Protein AF-0000000068719234 (afdb_homodimer)

Solvent-accessible surface area (backbone atoms only — not comparable to full-atom values): 13853 Å² total; per-residue (Å²): 118,74,37,44,61,66,55,46,15,60,74,67,74,45,49,56,68,56,55,50,48,44,43,74,68,55,60,52,84,74,56,44,62,46,97,85,64,46,66,29,33,38,68,67,44,49,52,52,48,52,50,50,49,41,44,46,75,64,69,48,53,68,69,57,52,30,50,53,49,54,39,59,72,69,39,77,89,35,48,67,62,51,42,50,51,42,52,51,48,49,52,52,42,54,51,48,48,52,54,50,49,54,39,47,49,53,45,51,52,50,43,52,51,47,52,50,54,52,52,52,51,54,54,65,75,96,117,76,37,44,60,65,56,46,15,60,75,68,74,46,48,55,65,57,54,49,48,43,44,74,67,55,61,53,84,74,56,44,63,47,97,86,64,45,66,30,32,38,67,68,44,47,52,52,49,52,49,51,50,39,43,45,74,64,67,48,53,68,69,58,53,31,50,52,49,54,38,60,72,69,38,76,90,35,49,67,60,52,41,51,52,41,52,52,48,48,53,52,44,54,50,49,48,52,54,50,51,54,39,49,50,54,46,50,52,51,43,52,52,48,54,50,53,51,51,53,52,53,55,65,76,97

Secondary structure (DSSP, 8-state):
--B-HHHHHHHTT--HHHHHHHHHTT--TT-EE-TTS-EEB-HHHHHHHHHHHHHHHTT--HHHHHHHHHHHHH-GGGHHHHHHHHHHHHHHHHHHHHHHHHHHHHHHHHHHHHHHHHHHHHHHH-/--B-HHHHHHHTT--HHHHHHHHHTT--TT-EE-TTS-EEB-HHHHHHHHHHHHHHHTT--HHHHHHHHHHHHH-GGGHHHHHHHHHHHHHHHHHHHHHHHHHHHHHHHHHHHHHHHHHHHHHHH-

Nearest PDB structures (foldseek):
  3gpv-assembly1_A  TM=9.940E-01  e=5.844E-17  [Bacillus thuringiensis] serovar konkukian
  5d8c-assembly1_A  TM=9.399E-01  e=4.547E-10  Haemophilus influenzae Rd KW20
  5d90-assembly2_C  TM=8.917E-01  e=3.922E-09  Haemophilus influenzae Rd KW20
  3gp4-assembly1_A  TM=8.490E-01  e=1.077E-06  Listeria monocytogenes serotype 4b str. F2365
  3hh0-assembly1_A  TM=7.005E-01  e=8.558E-05  Bacillus cereus ATCC 14579

Organism: Bacillus thuringiensis (NCBI:txid1428)

pLDDT: mean 95.89, std 7.75, range [50.66, 98.94]

Sequence (252 aa):
MYYTIGQVAKMQHLTISQIRYYDKQGLFPFLQRNEKGDRVFDEEALKYLEMILCLKNTGMPIQKIKQFIDWSMEGESTILQRLELMKQQETNVLQLIQDTEKNLKKIQQKIAKYEIEITSANAIKKMYYTIGQVAKMQHLTISQIRYYDKQGLFPFLQRNEKGDRVFDEEALKYLEMILCLKNTGMPIQKIKQFIDWSMEGESTILQRLELMKQQETNVLQLIQDTEKNLKKIQQKIAKYEIEITSANAIKK

Foldseek 3Di:
DKAALCRLCVVVVHDSVVVVVLVVLVLQPPWDADPVRGTIDDPVSSVSVVVLVVCVVQPHDSVVSNVLSVLVVVPDVCVVVNVVVVVVSVVSSVVVVVVVVVVVVVVVVVVVVVVVVVVVVVVVVD/DKAALCRLCVVVVHDSVVVVVLVVLVLQPPWDADPVRGTIDDPVSSVSVVVLVVCVVQPHDSVVSNVLSVLVVVPPVCVVVNVVVVVVSVVSSVVVVVVVVVVVVVVVVVVVVVVVVVVVVVVVVD

InterPro domains:
  IPR000551 MerR-type HTH domain [PF13411] (3-69)
  IPR000551 MerR-type HTH domain [PS50937] (2-71)
  IPR000551 MerR-type HTH domain [SM00422] (3-72)
  IPR009061 Putative DNA-binding domain superfamily [SSF46955] (3-115)
  IPR047057 MerR transcriptional regulator [PTHR30204] (2-111)

Structure (mmCIF, N/CA/C/O backbone):
data_AF-0000000068719234-model_v1
#
loop_
_entity.id
_entity.type
_entity.pdbx_description
1 polymer 'MerR family transcriptional regulator'
#
loop_
_atom_site.group_PDB
_atom_site.id
_atom_site.type_symbol
_atom_site.label_atom_id
_atom_site.label_alt_id
_atom_site.label_comp_id
_atom_site.label_asym_id
_atom_site.label_entity_id
_atom_site.label_seq_id
_atom_site.pdbx_PDB_ins_code
_atom_site.Cartn_x
_atom_site.Cartn_y
_atom_site.Cartn_z
_atom_site.occupancy
_atom_site.B_iso_or_equiv
_atom_site.auth_seq_id
_atom_site.auth_comp_id
_atom_site.auth_asym_id
_atom_site.auth_atom_id
_atom_site.pdbx_PDB_model_num
ATOM 1 N N . MET A 1 1 ? -13.633 -27.859 -13.688 1 87.06 1 MET A N 1
ATOM 2 C CA . MET A 1 1 ? -14.516 -26.719 -13.891 1 87.06 1 MET A CA 1
ATOM 3 C C . MET A 1 1 ? -13.734 -25.5 -14.383 1 87.06 1 MET A C 1
ATOM 5 O O . MET A 1 1 ? -12.602 -25.281 -13.969 1 87.06 1 MET A O 1
ATOM 9 N N . TYR A 1 2 ? -14.344 -24.844 -15.375 1 95.25 2 TYR A N 1
ATOM 10 C CA . TYR A 1 2 ? -13.695 -23.688 -15.984 1 95.25 2 TYR A CA 1
ATOM 11 C C . TYR A 1 2 ? -14.461 -22.406 -15.664 1 95.25 2 TYR A C 1
ATOM 13 O O . TYR A 1 2 ? -15.688 -22.438 -15.516 1 95.25 2 TYR A O 1
ATOM 21 N N . TYR A 1 3 ? -13.68 -21.359 -15.516 1 97.44 3 TYR A N 1
ATOM 22 C CA . TYR A 1 3 ? -14.25 -20.047 -15.258 1 97.44 3 TYR A CA 1
ATOM 23 C C . TYR A 1 3 ? -13.812 -19.047 -16.312 1 97.44 3 TYR A C 1
ATOM 25 O O . TYR A 1 3 ? -12.641 -18.984 -16.688 1 97.44 3 TYR A O 1
ATOM 33 N N . THR A 1 4 ? -14.805 -18.281 -16.734 1 95.88 4 THR A N 1
ATOM 34 C CA . THR A 1 4 ? -14.508 -17.219 -17.703 1 95.88 4 THR A CA 1
ATOM 35 C C . THR A 1 4 ? -13.875 -16.016 -17.016 1 95.88 4 THR A C 1
ATOM 37 O O . THR A 1 4 ? -13.906 -15.914 -15.781 1 95.88 4 THR A O 1
ATOM 40 N N . ILE A 1 5 ? -13.375 -15.141 -17.844 1 95.69 5 ILE A N 1
ATOM 41 C CA . ILE A 1 5 ? -12.766 -13.922 -17.328 1 95.69 5 ILE A CA 1
ATOM 42 C C . ILE A 1 5 ? -13.797 -13.117 -16.531 1 95.69 5 ILE A C 1
ATOM 44 O O . ILE A 1 5 ? -13.484 -12.562 -15.484 1 95.69 5 ILE A O 1
ATOM 48 N N . GLY A 1 6 ? -14.953 -13.039 -17.062 1 96.5 6 GLY A N 1
ATOM 49 C CA . GLY A 1 6 ? -16.031 -12.32 -16.391 1 96.5 6 GLY A CA 1
ATOM 50 C C . GLY A 1 6 ? -16.375 -12.906 -15.039 1 96.5 6 GLY A C 1
ATOM 51 O O . GLY A 1 6 ? -16.547 -12.172 -14.062 1 96.5 6 GLY A O 1
ATOM 52 N N . GLN A 1 7 ? -16.438 -14.18 -14.992 1 97.5 7 GLN A N 1
ATOM 53 C CA . GLN A 1 7 ? -16.734 -14.852 -13.734 1 97.5 7 GLN A CA 1
ATOM 54 C C . GLN A 1 7 ? -15.617 -14.641 -12.719 1 97.5 7 GLN A C 1
ATOM 56 O O . GLN A 1 7 ? -15.875 -14.367 -11.547 1 97.5 7 GLN A O 1
ATOM 61 N N . VAL A 1 8 ? -14.461 -14.742 -13.203 1 98.06 8 VAL A N 1
ATOM 62 C CA . VAL A 1 8 ? -13.297 -14.578 -12.328 1 98.06 8 VAL A CA 1
ATOM 63 C C . VAL A 1 8 ? -13.234 -13.141 -11.82 1 98.06 8 VAL A C 1
ATOM 65 O O . VAL A 1 8 ? -12.922 -12.906 -10.648 1 98.06 8 VAL A O 1
ATOM 68 N N . ALA A 1 9 ? -13.516 -12.234 -12.648 1 98.06 9 ALA A N 1
ATOM 69 C CA . ALA A 1 9 ? -13.547 -10.828 -12.234 1 98.06 9 ALA A CA 1
ATOM 70 C C . ALA A 1 9 ? -14.5 -10.625 -11.062 1 98.06 9 ALA A C 1
ATOM 72 O O . ALA A 1 9 ? -14.156 -9.969 -10.078 1 98.06 9 ALA A O 1
ATOM 73 N N . LYS A 1 10 ? -15.594 -11.227 -11.141 1 97.75 10 LYS A N 1
ATOM 74 C CA . LYS A 1 10 ? -16.594 -11.125 -10.078 1 97.75 10 LYS A CA 1
ATOM 75 C C . LYS A 1 10 ? -16.109 -11.805 -8.797 1 97.75 10 LYS A C 1
ATOM 77 O O . LYS A 1 10 ? -16.219 -11.242 -7.711 1 97.75 10 LYS A O 1
ATOM 82 N N . MET A 1 11 ? -15.547 -12.945 -8.984 1 97.19 11 MET A N 1
ATOM 83 C CA . MET A 1 11 ? -15.055 -13.734 -7.852 1 97.19 11 MET A CA 1
ATOM 84 C C . MET A 1 11 ? -13.977 -12.977 -7.086 1 97.19 11 MET A C 1
ATOM 86 O O . MET A 1 11 ? -13.914 -13.047 -5.859 1 97.19 11 MET A O 1
ATOM 90 N N . GLN A 1 12 ? -13.141 -12.258 -7.816 1 97.44 12 GLN A N 1
ATOM 91 C CA . GLN A 1 12 ? -11.969 -11.609 -7.234 1 97.44 12 GLN A CA 1
ATOM 92 C C . GLN A 1 12 ? -12.227 -10.133 -6.957 1 97.44 12 GLN A C 1
ATOM 94 O O . GLN A 1 12 ? -11.32 -9.406 -6.551 1 97.44 12 GLN A O 1
ATOM 99 N N . HIS A 1 13 ? -13.445 -9.727 -7.184 1 96.75 13 HIS A N 1
ATOM 100 C CA . HIS A 1 13 ? -13.836 -8.336 -6.988 1 96.75 13 HIS A CA 1
ATOM 101 C C . HIS A 1 13 ? -12.93 -7.395 -7.781 1 96.75 13 HIS A C 1
ATOM 103 O O . HIS A 1 13 ? -12.438 -6.406 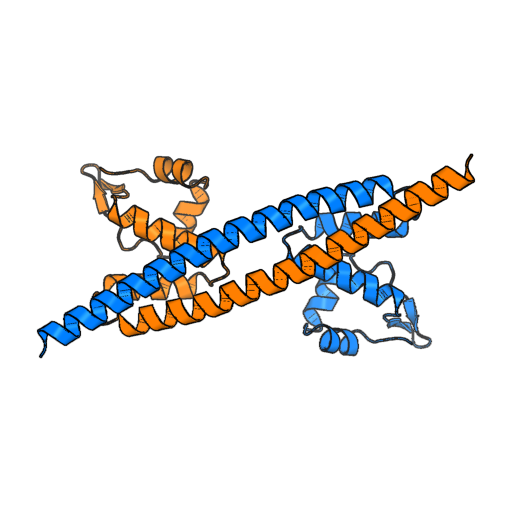-7.242 1 96.75 13 HIS A O 1
ATOM 109 N N . LEU A 1 14 ? -12.711 -7.797 -9.039 1 97.69 14 LEU A N 1
ATOM 110 C CA . LEU A 1 14 ? -11.969 -6.996 -10.008 1 97.69 14 LEU A CA 1
ATOM 111 C C . LEU A 1 14 ? -12.844 -6.668 -11.219 1 97.69 14 LEU A C 1
ATOM 113 O O . LEU A 1 14 ? -13.891 -7.281 -11.414 1 97.69 14 LEU A O 1
ATOM 117 N N . THR A 1 15 ? -12.328 -5.73 -11.922 1 97.94 15 THR A N 1
ATOM 118 C CA . THR A 1 15 ? -12.977 -5.5 -13.211 1 97.94 15 THR A CA 1
ATOM 119 C C . THR A 1 15 ? -12.383 -6.402 -14.289 1 97.94 15 THR A C 1
ATOM 121 O O . THR A 1 15 ? -11.25 -6.875 -14.148 1 97.94 15 THR A O 1
ATOM 124 N N . ILE A 1 16 ? -13.156 -6.543 -15.297 1 97.62 16 ILE A N 1
ATOM 125 C CA . ILE A 1 16 ? -12.68 -7.309 -16.438 1 97.62 16 ILE A CA 1
ATOM 126 C C . ILE A 1 16 ? -11.43 -6.645 -17.016 1 97.62 16 ILE A C 1
ATOM 128 O O . ILE A 1 16 ? -10.477 -7.328 -17.406 1 97.62 16 ILE A O 1
ATOM 132 N N . SER A 1 17 ? -11.422 -5.359 -17.047 1 98 17 SER A N 1
ATOM 133 C CA . SER A 1 17 ? -10.289 -4.59 -17.578 1 98 17 SER A CA 1
ATOM 134 C C . SER A 1 17 ? -9.016 -4.875 -16.781 1 98 17 SER A C 1
ATOM 136 O O . SER A 1 17 ? -7.934 -4.98 -17.359 1 98 17 SER A O 1
ATOM 138 N N . GLN A 1 18 ? -9.148 -5.062 -15.5 1 97.62 18 GLN A N 1
ATOM 139 C CA . GLN A 1 18 ? -7.984 -5.355 -14.664 1 97.62 18 GLN A CA 1
ATOM 140 C C . GLN A 1 18 ? -7.402 -6.727 -14.992 1 97.62 18 GLN A C 1
ATOM 142 O O . GLN A 1 18 ? -6.188 -6.883 -15.109 1 97.62 18 GLN A O 1
ATOM 147 N N . ILE A 1 19 ? -8.289 -7.668 -15.133 1 97.88 19 ILE A N 1
ATOM 148 C CA . ILE A 1 19 ? -7.832 -9.008 -15.461 1 97.88 19 ILE A CA 1
ATOM 149 C C . ILE A 1 19 ? -7.168 -9 -16.844 1 97.88 19 ILE A C 1
ATOM 151 O O . ILE A 1 19 ? -6.113 -9.617 -17.031 1 97.88 19 ILE A O 1
ATOM 155 N N . ARG A 1 20 ? -7.723 -8.312 -17.797 1 96.62 20 ARG A N 1
ATOM 156 C CA . ARG A 1 20 ? -7.152 -8.211 -19.141 1 96.62 20 ARG A CA 1
ATOM 157 C C . ARG A 1 20 ? -5.816 -7.48 -19.109 1 96.62 20 ARG A C 1
ATOM 159 O O . ARG A 1 20 ? -4.906 -7.801 -19.875 1 96.62 20 ARG A O 1
ATOM 166 N N . TYR A 1 21 ? -5.738 -6.5 -18.25 1 98.12 21 TYR A N 1
ATOM 167 C CA . TYR A 1 21 ? -4.469 -5.797 -18.078 1 98.12 21 TYR A CA 1
ATOM 168 C C . TYR A 1 21 ? -3.371 -6.762 -17.641 1 98.12 21 TYR A C 1
ATOM 170 O O . TYR A 1 21 ? -2.279 -6.77 -18.203 1 98.12 21 TYR A O 1
ATOM 178 N N . TYR A 1 22 ? -3.709 -7.578 -16.609 1 98.31 22 TYR A N 1
ATOM 179 C CA . TYR A 1 22 ? -2.732 -8.547 -16.125 1 98.31 22 TYR A CA 1
ATOM 180 C C . TYR A 1 22 ? -2.379 -9.555 -17.219 1 98.31 22 TYR A C 1
ATOM 182 O O . TYR A 1 22 ? -1.223 -9.969 -17.344 1 98.31 22 TYR A O 1
ATOM 190 N N . ASP A 1 23 ? -3.371 -9.914 -17.969 1 97.38 23 ASP A N 1
ATOM 191 C CA . ASP A 1 23 ? -3.135 -10.812 -19.094 1 97.38 23 ASP A CA 1
ATOM 192 C C . ASP A 1 23 ? -2.176 -10.18 -20.109 1 97.38 23 ASP A C 1
ATOM 194 O O . ASP A 1 23 ? -1.216 -10.82 -20.531 1 97.38 23 ASP A O 1
ATOM 198 N N . LYS A 1 24 ? -2.463 -8.93 -20.453 1 97.75 24 LYS A N 1
ATOM 199 C CA . LYS A 1 24 ? -1.637 -8.195 -21.406 1 97.75 24 LYS A CA 1
ATOM 200 C C . LYS A 1 24 ? -0.199 -8.078 -20.906 1 97.75 24 LYS A C 1
ATOM 202 O O . LYS A 1 24 ? 0.741 -8.062 -21.703 1 97.75 24 LYS A O 1
ATOM 207 N N . GLN A 1 25 ? -0.027 -8.094 -19.625 1 98.25 25 GLN A N 1
ATOM 208 C CA . GLN A 1 25 ? 1.299 -7.992 -19.016 1 98.25 25 GLN A CA 1
ATOM 209 C C . GLN A 1 25 ? 2.006 -9.344 -19.016 1 98.25 25 GLN A C 1
ATOM 211 O O . GLN A 1 25 ? 3.139 -9.453 -18.531 1 98.25 25 GLN A O 1
ATOM 216 N N . GLY A 1 26 ? 1.315 -10.383 -19.406 1 98.06 26 GLY A N 1
ATOM 217 C CA . GLY A 1 26 ? 1.939 -11.688 -19.562 1 98.06 26 GLY A CA 1
ATOM 218 C C . GLY A 1 26 ? 1.853 -12.547 -18.312 1 98.06 26 GLY A C 1
ATOM 219 O O . GLY A 1 26 ? 2.641 -13.477 -18.125 1 98.06 26 GLY A O 1
ATOM 220 N N . LEU A 1 27 ? 0.859 -12.289 -17.5 1 98.69 27 LEU A N 1
ATOM 221 C CA . LEU A 1 27 ? 0.825 -12.945 -16.188 1 98.69 27 LEU A CA 1
ATOM 222 C C . LEU A 1 27 ? 0.031 -14.25 -16.266 1 98.69 27 LEU A C 1
ATOM 224 O O . LEU A 1 27 ? 0.026 -15.031 -15.312 1 98.69 27 LEU A O 1
ATOM 228 N N . PHE A 1 28 ? -0.595 -14.516 -17.438 1 98.44 28 PHE A N 1
ATOM 229 C CA . PHE A 1 28 ? -1.474 -15.68 -17.484 1 98.44 28 PHE A CA 1
ATOM 230 C C . PHE A 1 28 ? -1.016 -16.656 -18.562 1 98.44 28 PHE A C 1
ATOM 232 O O . PHE A 1 28 ? -1.819 -17.109 -19.375 1 98.44 28 PHE A O 1
ATOM 239 N N . PRO A 1 29 ? 0.224 -17.078 -18.531 1 98.25 29 PRO A N 1
ATOM 240 C CA . PRO A 1 29 ? 0.656 -18.062 -19.531 1 98.25 29 PRO A CA 1
ATOM 241 C C . PRO A 1 29 ? 0.045 -19.438 -19.312 1 98.25 29 PRO A C 1
ATOM 243 O O . PRO A 1 29 ? 0.142 -20.312 -20.172 1 98.25 29 PRO A O 1
ATOM 246 N N . PHE A 1 30 ? -0.636 -19.578 -18.234 1 97.62 30 PHE A N 1
ATOM 247 C CA . PHE A 1 30 ? -1.133 -20.891 -17.812 1 97.62 30 PHE A CA 1
ATOM 248 C C . PHE A 1 30 ? -2.59 -21.062 -18.219 1 97.62 30 PHE A C 1
ATOM 250 O O . PHE A 1 30 ? -3.18 -22.125 -17.969 1 97.62 30 PHE A O 1
ATOM 257 N N . LEU A 1 31 ? -3.213 -20.094 -18.812 1 97.56 31 LEU A N 1
ATOM 258 C CA . LEU A 1 31 ? -4.617 -20.219 -19.188 1 97.56 31 LEU A CA 1
ATOM 259 C C . LEU A 1 31 ? -4.789 -21.203 -20.344 1 97.56 31 LEU A C 1
ATOM 261 O O . LEU A 1 31 ? -3.967 -21.234 -21.266 1 97.56 31 LEU A O 1
ATOM 265 N N . GLN A 1 32 ? -5.902 -21.922 -20.281 1 95.19 32 GLN A N 1
ATOM 266 C CA . GLN A 1 32 ? -6.27 -22.859 -21.359 1 95.19 32 GLN A CA 1
ATOM 267 C C . GLN A 1 32 ? -7.453 -22.328 -22.156 1 95.19 32 GLN A C 1
ATOM 269 O O . GLN A 1 32 ? -8.078 -21.328 -21.766 1 95.19 32 GLN A O 1
ATOM 274 N N . ARG A 1 33 ? -7.633 -22.938 -23.219 1 94.94 33 ARG A N 1
ATOM 275 C CA . ARG A 1 33 ? -8.797 -22.594 -24.031 1 94.94 33 ARG A CA 1
ATOM 276 C C . ARG A 1 33 ? -9.883 -23.656 -23.906 1 94.94 33 ARG A C 1
ATOM 278 O O . ARG A 1 33 ? -9.586 -24.844 -23.844 1 94.94 33 ARG A O 1
ATOM 285 N N . ASN A 1 34 ? -11.102 -23.156 -23.844 1 93.06 34 ASN A N 1
ATOM 286 C CA . ASN A 1 34 ? -12.203 -24.109 -23.859 1 93.06 34 ASN A CA 1
ATOM 287 C C . ASN A 1 34 ? -12.547 -24.562 -25.266 1 93.06 34 ASN A C 1
ATOM 289 O O . ASN A 1 34 ? -11.836 -24.234 -26.219 1 93.06 34 ASN A O 1
ATOM 293 N N . GLU A 1 35 ? -13.562 -25.375 -25.391 1 94.06 35 GLU A N 1
ATOM 294 C CA . GLU A 1 35 ? -13.953 -25.953 -26.672 1 94.06 35 GLU A CA 1
ATOM 295 C C . GLU A 1 35 ? -14.297 -24.875 -27.688 1 94.06 35 GLU A C 1
ATOM 297 O O . GLU A 1 35 ? -14.133 -25.062 -28.891 1 94.06 35 GLU A O 1
ATOM 302 N N . LYS A 1 36 ? -14.734 -23.766 -27.188 1 94.19 36 LYS A N 1
ATOM 303 C CA . LYS A 1 36 ? -15.133 -22.672 -28.062 1 94.19 36 LYS A CA 1
ATOM 304 C C . LYS A 1 36 ? -13.945 -21.781 -28.422 1 94.19 36 LYS A C 1
ATOM 306 O O . LYS A 1 36 ? -14.078 -20.844 -29.203 1 94.19 36 LYS A O 1
ATOM 311 N N . GLY A 1 37 ? -12.836 -22 -27.797 1 94.38 37 GLY A N 1
ATOM 312 C CA . GLY A 1 37 ? -11.625 -21.25 -28.109 1 94.38 37 GLY A CA 1
ATOM 313 C C . GLY A 1 37 ? -11.383 -20.109 -27.141 1 94.38 37 GLY A C 1
ATOM 314 O O . GLY A 1 37 ? -10.398 -19.375 -27.281 1 94.38 37 GLY A O 1
ATOM 315 N N . ASP A 1 38 ? -12.234 -20.062 -26.125 1 94.38 38 ASP A N 1
ATOM 316 C CA . ASP A 1 38 ? -12.086 -18.969 -25.156 1 94.38 38 ASP A CA 1
ATOM 317 C C . ASP A 1 38 ? -11.062 -19.344 -24.094 1 94.38 38 ASP A C 1
ATOM 319 O O . ASP A 1 38 ? -11.016 -20.484 -23.625 1 94.38 38 ASP A O 1
ATOM 323 N N . ARG A 1 39 ? -10.312 -18.359 -23.734 1 95.25 39 ARG A N 1
ATOM 324 C CA . ARG A 1 39 ? -9.414 -18.578 -22.609 1 95.25 39 ARG A CA 1
ATOM 325 C C . ARG A 1 39 ? -10.188 -18.656 -21.297 1 95.25 39 ARG A C 1
ATOM 327 O O . ARG A 1 39 ? -11.078 -17.828 -21.062 1 95.25 39 ARG A O 1
ATOM 334 N N . VAL A 1 40 ? -9.836 -19.656 -20.531 1 97.69 40 VAL A N 1
ATOM 335 C CA . VAL A 1 40 ? -10.594 -19.906 -19.312 1 97.69 40 VAL A CA 1
ATOM 336 C C . VAL A 1 40 ? -9.641 -20.281 -18.172 1 97.69 40 VAL A C 1
ATOM 338 O O . VAL A 1 40 ? -8.5 -20.672 -18.422 1 97.69 40 VAL A O 1
ATOM 341 N N . PHE A 1 41 ? -10.18 -20.125 -16.953 1 98.31 41 PHE A N 1
ATOM 342 C CA . PHE A 1 41 ? -9.469 -20.516 -15.742 1 98.31 41 PHE A CA 1
ATOM 343 C C . PHE A 1 41 ? -9.969 -21.859 -15.242 1 98.31 41 PHE A C 1
ATOM 345 O O . PHE A 1 41 ? -11.172 -22.078 -15.109 1 98.31 41 PHE A O 1
ATOM 352 N N . ASP A 1 42 ? -9.023 -22.75 -15.039 1 97.06 42 ASP A N 1
ATOM 353 C CA . ASP A 1 42 ? -9.359 -23.922 -14.234 1 97.06 42 ASP A CA 1
ATOM 354 C C . ASP A 1 42 ? -8.922 -23.734 -12.781 1 97.06 42 ASP A C 1
ATOM 356 O O . ASP A 1 42 ? -8.508 -22.641 -12.391 1 97.06 42 ASP A O 1
ATOM 360 N N . GLU A 1 43 ? -9.031 -24.672 -12 1 97 43 GLU A N 1
ATOM 361 C CA . GLU A 1 43 ? -8.734 -24.562 -10.57 1 97 43 GLU A CA 1
ATOM 362 C C . GLU A 1 43 ? -7.281 -24.172 -10.336 1 97 43 GLU A C 1
ATOM 364 O O . GLU A 1 43 ? -6.992 -23.344 -9.477 1 97 43 GLU A O 1
ATOM 369 N N . GLU A 1 44 ? -6.453 -24.766 -11.031 1 96.81 44 GLU A N 1
ATOM 370 C CA . GLU A 1 44 ? -5.035 -24.453 -10.883 1 96.81 44 GLU A CA 1
ATOM 371 C C . GLU A 1 44 ? -4.75 -23 -11.305 1 96.81 44 GLU A C 1
ATOM 373 O O . GLU A 1 44 ? -3.988 -22.297 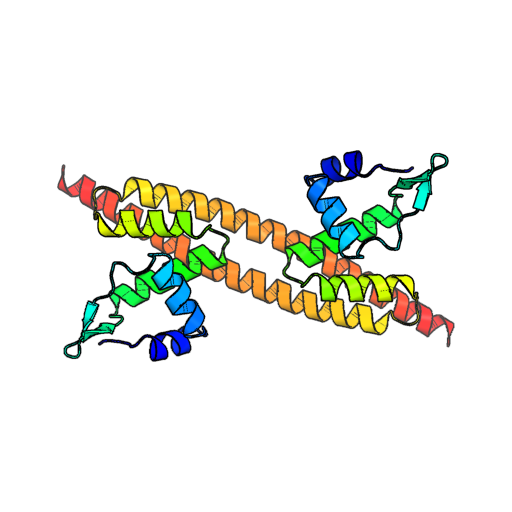-10.633 1 96.81 44 GLU A O 1
ATOM 378 N N . ALA A 1 45 ? -5.336 -22.609 -12.383 1 98.06 45 ALA A N 1
ATOM 379 C CA . ALA A 1 45 ? -5.18 -21.234 -12.859 1 98.06 45 ALA A CA 1
ATOM 380 C C . ALA A 1 45 ? -5.684 -20.234 -11.82 1 98.06 45 ALA A C 1
ATOM 382 O O . ALA A 1 45 ? -5.098 -19.172 -11.648 1 98.06 45 ALA A O 1
ATOM 383 N N . LEU A 1 46 ? -6.695 -20.609 -11.148 1 98.06 46 LEU A N 1
ATOM 384 C CA . LEU A 1 46 ? -7.242 -19.734 -10.117 1 98.06 46 LEU A CA 1
ATOM 385 C C . LEU A 1 46 ? -6.266 -19.594 -8.953 1 98.06 46 LEU A C 1
ATOM 387 O O . LEU A 1 46 ? -6.156 -18.516 -8.367 1 98.06 46 LEU A O 1
ATOM 391 N N . LYS A 1 47 ? -5.625 -20.594 -8.648 1 97.94 47 LYS A N 1
ATOM 392 C CA . LYS A 1 47 ? -4.625 -20.531 -7.586 1 97.94 47 LYS A CA 1
ATOM 393 C C . LYS A 1 47 ? -3.48 -19.594 -7.965 1 97.94 47 LYS A C 1
ATOM 395 O O . LYS A 1 47 ? -3.006 -18.812 -7.137 1 97.94 47 LYS A O 1
ATOM 400 N N . TYR A 1 48 ? -3.08 -19.688 -9.234 1 98.12 48 TYR A N 1
ATOM 401 C CA . TYR A 1 48 ? -2.049 -18.781 -9.719 1 98.12 48 TYR A CA 1
ATOM 402 C C . TYR A 1 48 ? -2.523 -17.344 -9.648 1 98.12 48 TYR A C 1
ATOM 404 O O . TYR A 1 48 ? -1.775 -16.453 -9.234 1 98.12 48 TYR A O 1
ATOM 412 N N . LEU A 1 49 ? -3.727 -17.141 -10.023 1 98.5 49 LEU A N 1
ATOM 413 C CA . LEU A 1 49 ? -4.277 -15.797 -9.992 1 98.5 49 LEU A CA 1
ATOM 414 C C . LEU A 1 49 ? -4.289 -15.242 -8.57 1 98.5 49 LEU A C 1
ATOM 416 O O . LEU A 1 49 ? -3.92 -14.094 -8.344 1 98.5 49 LEU A O 1
ATOM 420 N N . GLU A 1 50 ? -4.68 -16.047 -7.656 1 98.31 50 GLU A N 1
ATOM 421 C CA . GLU A 1 50 ? -4.711 -15.625 -6.258 1 98.31 50 GLU A CA 1
ATOM 422 C C . GLU A 1 50 ? -3.324 -15.211 -5.773 1 98.31 50 GLU A C 1
ATOM 424 O O . GLU A 1 50 ? -3.178 -14.211 -5.074 1 98.31 50 GLU A O 1
ATOM 429 N N . MET A 1 51 ? -2.365 -15.977 -6.184 1 98.81 51 MET A N 1
ATOM 430 C CA . MET A 1 51 ? -0.997 -15.656 -5.785 1 98.81 51 MET A CA 1
ATOM 431 C C . MET A 1 51 ? -0.518 -14.375 -6.465 1 98.81 51 MET A C 1
ATOM 433 O O . MET A 1 51 ? 0.136 -13.539 -5.836 1 98.81 51 MET A O 1
ATOM 437 N N . ILE A 1 52 ? -0.857 -14.258 -7.688 1 98.81 52 ILE A N 1
ATOM 438 C CA . ILE A 1 52 ? -0.516 -13.055 -8.438 1 98.81 52 ILE A CA 1
ATOM 439 C C . ILE A 1 52 ? -1.099 -11.828 -7.734 1 98.81 52 ILE A C 1
ATOM 441 O O . ILE A 1 52 ? -0.392 -10.844 -7.5 1 98.81 52 ILE A O 1
ATOM 445 N N . LEU A 1 53 ? -2.355 -11.898 -7.348 1 98.69 53 LEU A N 1
ATOM 446 C CA . LEU A 1 53 ? -3.021 -10.781 -6.68 1 98.69 53 LEU A CA 1
ATOM 447 C C . LEU A 1 53 ? -2.414 -10.531 -5.305 1 98.69 53 LEU A C 1
ATOM 449 O O . LEU A 1 53 ? -2.258 -9.383 -4.891 1 98.69 53 LEU A O 1
ATOM 453 N N . CYS A 1 54 ? -2.088 -11.586 -4.629 1 98.81 54 CYS A N 1
ATOM 454 C CA . CYS A 1 54 ? -1.42 -11.477 -3.336 1 98.81 54 CYS A CA 1
ATOM 455 C C . CYS A 1 54 ? -0.116 -10.695 -3.461 1 98.81 54 CYS A C 1
ATOM 457 O O . CYS A 1 54 ? 0.111 -9.734 -2.725 1 98.81 54 CYS A O 1
ATOM 459 N N . LEU A 1 55 ? 0.684 -11.109 -4.414 1 98.88 55 LEU A N 1
ATOM 460 C CA . LEU A 1 55 ? 1.982 -10.477 -4.617 1 98.88 55 LEU A CA 1
ATOM 461 C C . LEU A 1 55 ? 1.816 -9.023 -5.066 1 98.88 55 LEU A C 1
ATOM 463 O O . LEU A 1 55 ? 2.52 -8.133 -4.582 1 98.88 55 LEU A O 1
ATOM 467 N N . LYS A 1 56 ? 0.9 -8.789 -5.918 1 98.62 56 LYS A N 1
ATOM 468 C CA . LYS A 1 56 ? 0.594 -7.434 -6.379 1 98.62 56 LYS A CA 1
ATOM 469 C C . LYS A 1 56 ? 0.137 -6.551 -5.223 1 98.62 56 LYS A C 1
ATOM 471 O O . LYS A 1 56 ? 0.65 -5.445 -5.039 1 98.62 56 LYS A O 1
ATOM 476 N N . ASN A 1 57 ? -0.754 -7.086 -4.426 1 97.88 57 ASN A N 1
ATOM 477 C CA . ASN A 1 57 ? -1.366 -6.312 -3.348 1 97.88 57 ASN A CA 1
ATOM 478 C C . ASN A 1 57 ? -0.371 -6.027 -2.227 1 97.88 57 ASN A C 1
ATOM 480 O O . ASN A 1 57 ? -0.602 -5.148 -1.394 1 97.88 57 ASN A O 1
ATOM 484 N N . THR A 1 58 ? 0.699 -6.703 -2.23 1 98.31 58 THR A N 1
ATOM 485 C CA . THR A 1 58 ? 1.713 -6.473 -1.206 1 98.31 58 THR A CA 1
ATOM 486 C C . THR A 1 58 ? 2.91 -5.727 -1.787 1 98.31 58 THR A C 1
ATOM 488 O O . THR A 1 58 ? 3.99 -5.715 -1.192 1 98.31 58 THR A O 1
ATOM 491 N N . GLY A 1 59 ? 2.805 -5.234 -3 1 97.69 59 GLY A N 1
ATOM 492 C CA . GLY A 1 59 ? 3.727 -4.215 -3.477 1 97.69 59 GLY A CA 1
ATOM 493 C C . GLY A 1 59 ? 4.766 -4.754 -4.441 1 97.69 59 GLY A C 1
ATOM 494 O O . GLY A 1 59 ? 5.68 -4.035 -4.844 1 97.69 59 GLY A O 1
ATOM 495 N N . MET A 1 60 ? 4.602 -5.98 -4.844 1 98.75 60 MET A N 1
ATOM 496 C CA . MET A 1 60 ? 5.574 -6.496 -5.801 1 98.75 60 MET A CA 1
ATOM 497 C C . MET A 1 60 ? 5.32 -5.93 -7.195 1 98.75 60 MET A C 1
ATOM 499 O O . MET A 1 60 ? 4.188 -5.941 -7.676 1 98.75 60 MET A O 1
ATOM 503 N N . PRO A 1 61 ? 6.398 -5.504 -7.906 1 98.44 61 PRO A N 1
ATOM 504 C CA . PRO A 1 61 ? 6.219 -4.996 -9.266 1 98.44 61 PRO A CA 1
ATOM 505 C C . PRO A 1 61 ? 5.762 -6.074 -10.25 1 98.44 61 PRO A C 1
ATOM 507 O O . PRO A 1 61 ? 6.16 -7.234 -10.125 1 98.44 61 PRO A O 1
ATOM 510 N N . ILE A 1 62 ? 5.039 -5.586 -11.242 1 98.62 62 ILE A N 1
ATOM 511 C CA . ILE A 1 62 ? 4.438 -6.469 -12.234 1 98.62 62 ILE A CA 1
ATOM 512 C C . ILE A 1 62 ? 5.52 -7.312 -12.898 1 98.62 62 ILE A C 1
ATOM 514 O O . ILE A 1 62 ? 5.344 -8.516 -13.102 1 98.62 62 ILE A O 1
ATOM 518 N N . GLN A 1 63 ? 6.648 -6.766 -13.156 1 98.38 63 GLN A N 1
ATOM 519 C CA . GLN A 1 63 ? 7.723 -7.473 -13.844 1 98.38 63 GLN A CA 1
ATOM 520 C C . GLN A 1 63 ? 8.273 -8.602 -12.984 1 98.38 63 GLN A C 1
ATOM 522 O O . GLN A 1 63 ? 8.617 -9.672 -13.5 1 98.38 63 GLN A O 1
ATOM 527 N N . LYS A 1 64 ? 8.344 -8.352 -11.734 1 98.69 64 LYS A N 1
ATOM 528 C CA . LYS A 1 64 ? 8.82 -9.383 -10.82 1 98.69 64 LYS A CA 1
ATOM 529 C C . LYS A 1 64 ? 7.805 -10.516 -10.688 1 98.69 64 LYS A C 1
ATOM 531 O O . LYS A 1 64 ? 8.18 -11.688 -10.609 1 98.69 64 LYS A O 1
ATOM 536 N N . ILE A 1 65 ? 6.566 -10.18 -10.695 1 98.88 65 ILE A N 1
ATOM 537 C CA . ILE A 1 65 ? 5.516 -11.188 -10.664 1 98.88 65 ILE A CA 1
ATOM 538 C C . ILE A 1 65 ? 5.574 -12.039 -11.938 1 98.88 65 ILE A C 1
ATOM 540 O O . ILE A 1 65 ? 5.434 -13.266 -11.875 1 98.88 65 ILE A O 1
ATOM 544 N N . LYS A 1 66 ? 5.77 -11.352 -13.016 1 98.88 66 LYS A N 1
ATOM 545 C CA . LYS A 1 66 ? 5.895 -12.086 -14.273 1 98.88 66 LYS A CA 1
ATOM 546 C C . LYS A 1 66 ? 7.043 -13.086 -14.211 1 98.88 66 LYS A C 1
ATOM 548 O O . LYS A 1 66 ? 6.914 -14.219 -14.688 1 98.88 66 LYS A O 1
ATOM 553 N N . GLN A 1 67 ? 8.133 -12.656 -13.688 1 98.75 67 GLN A N 1
ATOM 554 C CA . GLN A 1 67 ? 9.273 -13.555 -13.539 1 98.75 67 GLN A CA 1
ATOM 555 C C . GLN A 1 67 ? 8.906 -14.766 -12.68 1 98.75 67 GLN A C 1
ATOM 557 O O . GLN A 1 67 ? 9.273 -15.898 -13.016 1 98.75 67 GLN A O 1
ATOM 562 N N . PHE A 1 68 ? 8.242 -14.539 -11.617 1 98.88 68 PHE A N 1
ATOM 563 C CA . PHE A 1 68 ? 7.77 -15.617 -10.758 1 98.88 68 PHE A CA 1
ATOM 564 C C . PHE A 1 68 ? 6.902 -16.594 -11.547 1 98.88 68 PHE A C 1
ATOM 566 O O . PHE A 1 68 ? 7.066 -17.812 -11.422 1 98.88 68 PHE A O 1
ATOM 573 N N . ILE A 1 69 ? 5.996 -16.078 -12.328 1 98.81 69 ILE A N 1
ATOM 574 C CA . ILE A 1 69 ? 5.09 -16.906 -13.117 1 98.81 69 ILE A CA 1
ATOM 575 C C . ILE A 1 69 ? 5.887 -17.703 -14.156 1 98.81 69 ILE A C 1
ATOM 577 O O . ILE A 1 69 ? 5.668 -18.891 -14.328 1 98.81 69 ILE A O 1
ATOM 581 N N . ASP A 1 70 ? 6.852 -17.031 -14.805 1 98.56 70 ASP A N 1
ATOM 582 C CA . ASP A 1 70 ? 7.695 -17.719 -15.781 1 98.56 70 ASP A CA 1
ATOM 583 C C . ASP A 1 70 ? 8.445 -18.875 -15.125 1 98.56 70 ASP A C 1
ATOM 585 O O . ASP A 1 70 ? 8.492 -19.984 -15.68 1 98.56 70 ASP A O 1
ATOM 589 N N . TRP A 1 71 ? 9.016 -18.641 -14 1 98.69 71 TRP A N 1
ATOM 590 C CA . TRP A 1 71 ? 9.688 -19.703 -13.258 1 98.69 71 TRP A CA 1
ATOM 591 C C . TRP A 1 71 ? 8.727 -20.844 -12.938 1 98.69 71 TRP A C 1
ATOM 593 O O . TRP A 1 71 ? 9.086 -22.016 -13.047 1 98.69 71 TRP A O 1
ATOM 603 N N . SER A 1 72 ? 7.52 -20.516 -12.531 1 98.12 72 SER A N 1
ATOM 604 C CA . SER A 1 72 ? 6.523 -21.516 -12.172 1 98.12 72 SER A CA 1
ATOM 605 C C . SER A 1 72 ? 6.184 -22.422 -13.352 1 98.12 72 SER A C 1
ATOM 607 O O . SER A 1 72 ? 5.93 -23.609 -13.18 1 98.12 72 SER A O 1
ATOM 609 N N . MET A 1 73 ? 6.258 -21.828 -14.523 1 97.75 73 MET A N 1
ATOM 610 C CA . MET A 1 73 ? 5.953 -22.594 -15.734 1 97.75 73 MET A CA 1
ATOM 611 C C . MET A 1 73 ? 7.105 -23.531 -16.094 1 97.75 73 MET A C 1
ATOM 613 O O . MET A 1 73 ? 6.902 -24.547 -16.734 1 97.75 73 MET A O 1
ATOM 617 N N . GLU A 1 74 ? 8.242 -23.203 -15.656 1 97.31 74 GLU A N 1
ATOM 618 C CA . GLU A 1 74 ? 9.414 -24.016 -15.953 1 97.31 74 GLU A CA 1
ATOM 619 C C . GLU A 1 74 ? 9.422 -25.297 -15.133 1 97.31 74 GLU A C 1
ATOM 621 O O . GLU A 1 74 ? 10.07 -26.281 -15.508 1 97.31 74 GLU A O 1
ATOM 626 N N . GLY A 1 75 ? 8.797 -25.328 -13.969 1 94.38 75 GLY A N 1
ATOM 627 C CA . GLY A 1 75 ? 8.695 -26.547 -13.172 1 94.38 75 GLY A CA 1
ATOM 628 C C . GLY A 1 75 ? 9.68 -26.594 -12.023 1 94.38 75 GLY A C 1
ATOM 629 O O . GLY A 1 75 ? 10.031 -25.562 -11.453 1 94.38 75 GLY A O 1
ATOM 630 N N . GLU A 1 76 ? 10.094 -27.719 -11.672 1 93.69 76 GLU A N 1
ATOM 631 C CA . GLU A 1 76 ? 10.805 -27.969 -10.43 1 93.69 76 GLU A CA 1
ATOM 632 C C . GLU A 1 76 ? 12.219 -27.391 -10.477 1 93.69 76 GLU A C 1
ATOM 634 O O . GLU A 1 76 ? 12.836 -27.156 -9.43 1 93.69 76 GLU A O 1
ATOM 639 N N . SER A 1 77 ? 12.719 -27.141 -11.656 1 96 77 SER A N 1
ATOM 640 C CA . SER A 1 77 ? 14.094 -26.672 -11.797 1 96 77 SER A CA 1
ATOM 641 C C . SER A 1 77 ? 14.273 -25.297 -11.188 1 96 77 SER A C 1
ATOM 643 O O . SER A 1 77 ? 15.406 -24.859 -10.93 1 96 77 SER A O 1
ATOM 645 N N . THR A 1 78 ? 13.125 -24.594 -10.875 1 98 78 THR A N 1
ATOM 646 C CA . THR A 1 78 ? 13.242 -23.219 -10.406 1 98 78 THR A CA 1
ATOM 647 C C . THR A 1 78 ? 12.742 -23.094 -8.969 1 98 78 THR A C 1
ATOM 649 O O . THR A 1 78 ? 12.492 -21.984 -8.484 1 98 78 THR A O 1
ATOM 652 N N . ILE A 1 79 ? 12.562 -24.156 -8.297 1 97.75 79 ILE A N 1
ATOM 653 C CA . ILE A 1 79 ? 11.906 -24.141 -7 1 97.75 79 ILE A CA 1
ATOM 654 C C . ILE A 1 79 ? 12.727 -23.312 -6.012 1 97.75 79 ILE A C 1
ATOM 656 O O . ILE A 1 79 ? 12.164 -22.609 -5.172 1 97.75 79 ILE A O 1
ATOM 660 N N . LEU A 1 80 ? 14.039 -23.359 -6.082 1 97.94 80 LEU A N 1
ATOM 661 C CA . LEU A 1 80 ? 14.883 -22.625 -5.152 1 97.94 80 LEU A CA 1
ATOM 662 C C . LEU A 1 80 ? 14.789 -21.125 -5.395 1 97.94 80 LEU A C 1
ATOM 664 O O . LEU A 1 80 ? 14.766 -20.344 -4.449 1 97.94 80 LEU A O 1
ATOM 668 N N . GLN A 1 81 ? 14.75 -20.719 -6.645 1 98.44 81 GLN A N 1
ATOM 669 C CA . GLN A 1 81 ? 14.57 -19.312 -6.992 1 98.44 81 GLN A CA 1
ATOM 670 C C . GLN A 1 81 ? 13.227 -18.781 -6.48 1 98.44 81 GLN A C 1
ATOM 672 O O . GLN A 1 81 ? 13.156 -17.688 -5.922 1 98.44 81 GLN A O 1
ATOM 677 N N . ARG A 1 82 ? 12.219 -19.562 -6.645 1 98.69 82 ARG A N 1
ATOM 678 C CA . ARG A 1 82 ? 10.875 -19.172 -6.211 1 98.69 82 ARG A CA 1
ATOM 679 C C . ARG A 1 82 ? 10.797 -19.094 -4.691 1 98.69 82 ARG A C 1
ATOM 681 O O . ARG A 1 82 ? 10.18 -18.172 -4.148 1 98.69 82 ARG A O 1
ATOM 688 N N . LEU A 1 83 ? 11.445 -20.016 -4.027 1 98.75 83 LEU A N 1
ATOM 689 C CA . LEU A 1 83 ? 11.5 -19.984 -2.57 1 98.75 83 LEU A CA 1
ATOM 690 C C . LEU A 1 83 ? 12.18 -18.703 -2.082 1 98.75 83 LEU A C 1
ATOM 692 O O . LEU A 1 83 ? 11.672 -18.031 -1.188 1 98.75 83 LEU A O 1
ATOM 696 N N . GLU A 1 84 ? 13.25 -18.406 -2.691 1 98.81 84 GLU A N 1
ATOM 697 C CA . GLU A 1 84 ? 13.992 -17.219 -2.299 1 98.81 84 GLU A CA 1
ATOM 698 C C . GLU A 1 84 ? 13.156 -15.961 -2.51 1 98.81 84 GLU A C 1
ATOM 700 O O . GLU A 1 84 ? 13.141 -15.07 -1.658 1 98.81 84 GLU A O 1
ATOM 705 N N . LEU A 1 85 ? 12.5 -15.914 -3.582 1 98.88 85 LEU A N 1
ATOM 706 C CA . LEU A 1 85 ? 11.633 -14.781 -3.879 1 98.88 85 LEU A CA 1
ATOM 707 C C . LEU A 1 85 ? 10.539 -14.641 -2.824 1 98.88 85 LEU A C 1
ATOM 709 O O . LEU A 1 85 ? 10.273 -13.531 -2.346 1 98.88 85 LEU A O 1
ATOM 713 N N . MET A 1 86 ? 9.945 -15.734 -2.463 1 98.88 86 MET A N 1
ATOM 714 C CA . MET A 1 86 ? 8.859 -15.719 -1.483 1 98.88 86 MET A CA 1
ATOM 715 C C . MET A 1 86 ? 9.375 -15.297 -0.111 1 98.88 86 MET A C 1
ATOM 717 O O . MET A 1 86 ? 8.711 -14.547 0.606 1 98.88 86 MET A O 1
ATOM 721 N N . LYS A 1 87 ? 10.555 -15.734 0.219 1 98.94 87 LYS A N 1
ATOM 722 C CA . LYS A 1 87 ? 11.141 -15.352 1.498 1 98.94 87 LYS A CA 1
ATOM 723 C C . LYS A 1 87 ? 11.453 -13.859 1.535 1 98.94 87 LYS A C 1
ATOM 725 O O . LYS A 1 87 ? 11.227 -13.195 2.553 1 98.94 87 LYS A O 1
ATOM 730 N N . GLN A 1 88 ? 11.961 -13.43 0.451 1 98.88 88 GLN A N 1
ATOM 731 C CA . GLN A 1 88 ? 12.195 -11.992 0.359 1 98.88 88 GLN A CA 1
ATOM 732 C C . GLN A 1 88 ? 10.883 -11.219 0.472 1 98.88 88 GLN A C 1
ATOM 734 O O . GLN A 1 88 ? 10.82 -10.195 1.153 1 98.88 88 GLN A O 1
ATOM 739 N N . GLN A 1 89 ? 9.852 -11.672 -0.166 1 98.94 89 GLN A N 1
ATOM 740 C CA . GLN A 1 89 ? 8.555 -11 -0.109 1 98.94 89 GLN A CA 1
ATOM 741 C C . GLN A 1 89 ? 7.969 -11.062 1.296 1 98.94 89 GLN A C 1
ATOM 743 O O . GLN A 1 89 ? 7.328 -10.109 1.748 1 98.94 89 GLN A O 1
ATOM 748 N N . GLU A 1 90 ? 8.188 -12.172 1.938 1 98.94 90 GLU A N 1
ATOM 749 C CA . GLU A 1 90 ? 7.766 -12.273 3.334 1 98.94 90 GLU A CA 1
ATOM 750 C C . GLU A 1 90 ? 8.367 -11.148 4.168 1 98.94 90 GLU A C 1
ATOM 752 O O . GLU A 1 90 ? 7.664 -10.477 4.926 1 98.94 90 GLU A O 1
ATOM 757 N N . THR A 1 91 ? 9.656 -10.922 3.994 1 98.94 91 THR A N 1
ATOM 758 C CA . THR A 1 91 ? 10.359 -9.875 4.719 1 98.94 91 THR A CA 1
ATOM 759 C C . THR A 1 91 ? 9.789 -8.5 4.371 1 98.94 91 THR A C 1
ATOM 761 O O . THR A 1 91 ? 9.547 -7.68 5.258 1 98.94 91 THR A O 1
ATOM 764 N N . ASN A 1 92 ? 9.586 -8.297 3.1 1 98.81 92 ASN A N 1
ATOM 765 C CA . ASN A 1 92 ? 9.023 -7.031 2.646 1 98.81 92 ASN A CA 1
ATOM 766 C C . ASN A 1 92 ? 7.648 -6.777 3.262 1 98.81 92 ASN A C 1
ATOM 768 O O . ASN A 1 92 ? 7.355 -5.664 3.697 1 98.81 92 ASN A O 1
ATOM 772 N N . VAL A 1 93 ? 6.82 -7.773 3.307 1 98.88 93 VAL A N 1
ATOM 773 C CA . VAL A 1 93 ? 5.449 -7.629 3.779 1 98.88 93 VAL A CA 1
ATOM 774 C C . VAL A 1 93 ? 5.445 -7.406 5.289 1 98.88 93 VAL A C 1
ATOM 776 O O . VAL A 1 93 ? 4.648 -6.617 5.805 1 98.88 93 VAL A O 1
ATOM 779 N N . LEU A 1 94 ? 6.332 -8.07 6.004 1 98.94 94 LEU A N 1
ATOM 780 C CA . LEU A 1 94 ? 6.453 -7.836 7.441 1 98.94 94 LEU A CA 1
ATOM 781 C C . LEU A 1 94 ? 6.848 -6.391 7.727 1 98.94 94 LEU A C 1
ATOM 783 O O . LEU A 1 94 ? 6.297 -5.762 8.633 1 98.94 94 LEU A O 1
ATOM 787 N N . GLN A 1 95 ? 7.746 -5.926 6.949 1 98.75 95 GLN A N 1
ATOM 788 C CA . GLN A 1 95 ? 8.133 -4.527 7.09 1 98.75 95 GLN A CA 1
ATOM 789 C C . GLN A 1 95 ? 6.965 -3.602 6.746 1 98.75 95 GLN A C 1
ATOM 791 O O . GLN A 1 95 ? 6.758 -2.582 7.41 1 98.75 95 GLN A O 1
ATOM 796 N N . LEU A 1 96 ? 6.234 -3.92 5.746 1 98.56 96 LEU A N 1
ATOM 797 C CA . LEU A 1 96 ? 5.059 -3.15 5.352 1 98.56 96 LEU A CA 1
ATOM 798 C C . LEU A 1 96 ? 4.051 -3.076 6.492 1 98.56 96 LEU A C 1
ATOM 800 O O . LEU A 1 96 ? 3.502 -2.008 6.773 1 98.56 96 LEU A O 1
ATOM 804 N N . ILE A 1 97 ? 3.811 -4.184 7.117 1 98.81 97 ILE A N 1
ATOM 805 C CA . ILE A 1 97 ? 2.873 -4.234 8.234 1 98.81 97 ILE A CA 1
ATOM 806 C C . ILE A 1 97 ? 3.365 -3.324 9.359 1 98.81 97 ILE A C 1
ATOM 808 O O . ILE A 1 97 ? 2.596 -2.527 9.898 1 98.81 97 ILE A O 1
ATOM 812 N N . GLN A 1 98 ? 4.633 -3.402 9.641 1 98.81 98 GLN A N 1
ATOM 813 C CA . GLN A 1 98 ? 5.211 -2.58 10.695 1 98.81 98 GLN A CA 1
ATOM 814 C C . GLN A 1 98 ? 5.078 -1.094 10.375 1 98.81 98 GLN A C 1
ATOM 816 O O . GLN A 1 98 ? 4.68 -0.302 11.234 1 98.81 98 GLN A O 1
ATOM 821 N N . ASP A 1 99 ? 5.441 -0.764 9.195 1 98.56 99 ASP A N 1
ATOM 822 C CA . ASP A 1 99 ? 5.34 0.629 8.773 1 98.56 99 ASP A CA 1
ATOM 823 C C . ASP A 1 99 ? 3.893 1.115 8.82 1 98.56 99 ASP A C 1
ATOM 825 O O . ASP A 1 99 ? 3.627 2.25 9.227 1 98.56 99 ASP A O 1
ATOM 829 N N . THR A 1 100 ? 2.979 0.312 8.422 1 98.81 100 THR A N 1
ATOM 830 C CA . THR A 1 100 ? 1.565 0.671 8.414 1 98.81 100 THR A CA 1
ATOM 831 C C . THR A 1 100 ? 1.048 0.856 9.836 1 98.81 100 THR A C 1
ATOM 833 O O . THR A 1 100 ? 0.247 1.755 10.102 1 98.81 100 THR A O 1
ATOM 836 N N . GLU A 1 101 ? 1.531 0.052 10.734 1 98.88 101 GLU A N 1
ATOM 837 C CA . GLU A 1 101 ? 1.152 0.181 12.141 1 98.88 101 GLU A CA 1
ATOM 838 C C . GLU A 1 101 ? 1.681 1.482 12.742 1 98.88 101 GLU A C 1
ATOM 840 O O . GLU A 1 101 ? 1.006 2.119 13.547 1 98.88 101 GLU A O 1
ATOM 845 N N . LYS A 1 102 ? 2.877 1.835 12.359 1 98.81 102 LYS A N 1
ATOM 846 C CA . LYS A 1 102 ? 3.422 3.115 12.805 1 98.81 102 LYS A CA 1
ATOM 847 C C . LYS A 1 102 ? 2.564 4.277 12.305 1 98.81 102 LYS A C 1
ATOM 849 O O . LYS A 1 102 ? 2.291 5.215 13.055 1 98.81 102 LYS A O 1
ATOM 854 N N . ASN A 1 103 ? 2.15 4.184 11.094 1 98.88 103 ASN A N 1
ATOM 855 C CA . ASN A 1 103 ? 1.278 5.211 10.531 1 98.88 103 ASN A CA 1
ATOM 856 C C . ASN A 1 103 ? -0.079 5.234 11.227 1 98.88 103 ASN A C 1
ATOM 858 O O . ASN A 1 103 ? -0.638 6.305 11.477 1 98.88 103 ASN A O 1
ATOM 862 N N . LEU A 1 104 ? -0.593 4.066 11.539 1 98.94 104 LEU A N 1
ATOM 863 C CA . LEU A 1 104 ? -1.849 3.977 12.281 1 98.94 104 LEU A CA 1
ATOM 864 C C . LEU A 1 104 ? -1.756 4.723 13.609 1 98.94 104 LEU A C 1
ATOM 866 O O . LEU A 1 104 ? -2.668 5.469 13.969 1 98.94 104 LEU A O 1
ATOM 870 N N . LYS A 1 105 ? -0.645 4.562 14.273 1 98.94 105 LYS A N 1
ATOM 871 C CA . LYS A 1 105 ? -0.445 5.234 15.555 1 98.94 105 LYS A CA 1
ATOM 872 C C . LYS A 1 105 ? -0.453 6.754 15.383 1 98.94 105 LYS A C 1
ATOM 874 O O . LYS A 1 105 ? -1.028 7.469 16.203 1 98.94 105 LYS A O 1
ATOM 879 N N . LYS A 1 106 ? 0.194 7.223 14.359 1 98.88 106 LYS A N 1
ATOM 880 C CA . LYS A 1 106 ? 0.199 8.656 14.086 1 98.88 106 LYS A CA 1
ATOM 881 C C . LYS A 1 106 ? -1.217 9.18 13.852 1 98.88 106 LYS A C 1
ATOM 883 O O . LYS A 1 106 ? -1.577 10.25 14.344 1 98.88 106 LYS A O 1
ATOM 888 N N . ILE A 1 107 ? -2.002 8.438 13.125 1 98.94 107 ILE A N 1
ATOM 889 C CA . ILE A 1 107 ? -3.383 8.812 12.836 1 98.94 107 ILE A CA 1
ATOM 890 C C . ILE A 1 107 ? -4.188 8.844 14.133 1 98.94 107 ILE A C 1
ATOM 892 O O . ILE A 1 107 ? -4.926 9.797 14.391 1 98.94 107 ILE A O 1
ATOM 896 N N . GLN A 1 108 ? -3.986 7.879 14.945 1 98.94 108 GLN A N 1
ATOM 897 C CA . GLN A 1 108 ? -4.707 7.793 16.203 1 98.94 108 GLN A CA 1
ATOM 898 C C . GLN A 1 108 ? -4.305 8.922 17.156 1 98.94 108 GLN A C 1
ATOM 900 O O . GLN A 1 108 ? -5.137 9.445 17.891 1 98.94 108 GLN A O 1
ATOM 905 N N . GLN A 1 109 ? -3.039 9.242 17.172 1 98.81 109 GLN A N 1
ATOM 906 C CA . GLN A 1 109 ? -2.576 10.383 17.953 1 98.81 109 GLN A CA 1
ATOM 907 C C . GLN A 1 109 ? -3.232 11.68 17.484 1 98.81 109 GLN A C 1
ATOM 909 O O . GLN A 1 109 ? -3.598 12.523 18.297 1 98.81 109 GLN A O 1
ATOM 914 N N . LYS A 1 110 ? -3.3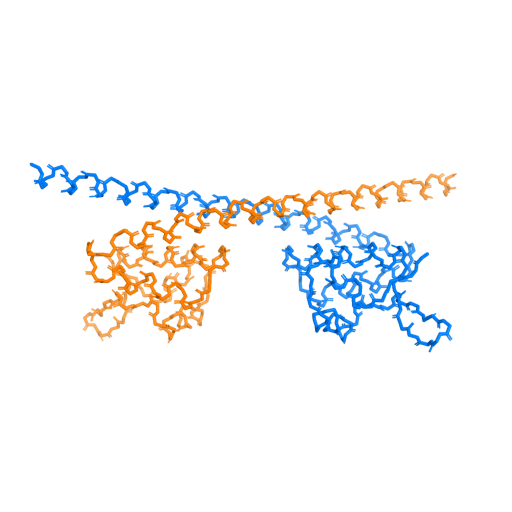57 11.852 16.203 1 98.69 110 LYS A N 1
ATOM 915 C CA . LYS A 1 110 ? -3.998 13.039 15.641 1 98.69 110 LYS A CA 1
ATOM 916 C C . LYS A 1 110 ? -5.473 13.102 16.031 1 98.69 110 LYS A C 1
ATOM 918 O O . LYS A 1 110 ? -5.992 14.164 16.359 1 98.69 110 LYS A O 1
ATOM 923 N N . ILE A 1 111 ? -6.121 11.961 15.984 1 98.75 111 ILE A N 1
ATOM 924 C CA . ILE A 1 111 ? -7.516 11.867 16.391 1 98.75 111 ILE A CA 1
ATOM 925 C C . ILE A 1 111 ? -7.656 12.305 17.859 1 98.75 111 ILE A C 1
ATOM 927 O O . ILE A 1 111 ? -8.516 13.133 18.172 1 98.75 111 ILE A O 1
ATOM 931 N N . ALA A 1 112 ? -6.809 11.805 18.688 1 98.62 112 ALA A N 1
ATOM 932 C CA . ALA A 1 112 ? -6.844 12.156 20.109 1 98.62 112 ALA A CA 1
ATOM 933 C C . ALA A 1 112 ? -6.664 13.664 20.297 1 98.62 112 ALA A C 1
ATOM 935 O O . ALA A 1 112 ? -7.348 14.273 21.125 1 98.62 112 ALA A O 1
ATOM 936 N N . LYS A 1 113 ? -5.77 14.219 19.562 1 97.56 113 LYS A N 1
ATOM 937 C CA . LYS A 1 113 ? -5.535 15.656 19.656 1 97.56 113 LYS A CA 1
ATOM 938 C C . LYS A 1 113 ? -6.789 16.438 19.281 1 97.56 113 LYS A C 1
ATOM 940 O O . LYS A 1 113 ? -7.141 17.422 19.953 1 97.56 113 LYS A O 1
ATOM 945 N N . TYR A 1 114 ? -7.43 16.047 18.188 1 97.62 114 TYR A N 1
ATOM 946 C CA . TYR A 1 114 ? -8.656 16.703 17.766 1 97.62 114 TYR A CA 1
ATOM 947 C C . TYR A 1 114 ? -9.742 16.594 18.844 1 97.62 114 TYR A C 1
ATOM 949 O O . TYR A 1 114 ? -10.453 17.547 19.125 1 97.62 114 TYR A O 1
ATOM 957 N N . GLU A 1 115 ? -9.844 15.453 19.391 1 97.5 115 GL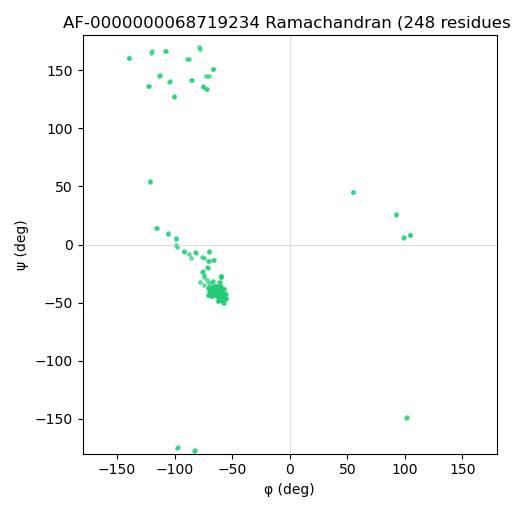U A N 1
ATOM 958 C CA . GLU A 1 115 ? -10.891 15.211 20.375 1 97.5 115 GLU A CA 1
ATOM 959 C C . GLU A 1 115 ? -10.68 16.062 21.625 1 97.5 115 GLU A C 1
ATOM 961 O O . GLU A 1 115 ? -11.641 16.562 22.219 1 97.5 115 GLU A O 1
ATOM 966 N N . ILE A 1 116 ? -9.477 16.266 22 1 96.19 116 ILE A N 1
ATOM 967 C CA . ILE A 1 116 ? -9.148 17.125 23.141 1 96.19 116 ILE A CA 1
ATOM 968 C C . ILE A 1 116 ? -9.477 18.578 22.797 1 96.19 116 ILE A C 1
ATOM 970 O O . ILE A 1 116 ? -10.047 19.297 23.625 1 96.19 116 ILE A O 1
ATOM 974 N N . GLU A 1 117 ? -9.125 19 21.594 1 94.19 117 GLU A N 1
ATOM 975 C CA . GLU A 1 117 ? -9.383 20.375 21.156 1 94.19 117 GLU A CA 1
ATOM 976 C C . GLU A 1 117 ? -10.883 20.656 21.109 1 94.19 117 GLU A C 1
ATOM 978 O O . GLU A 1 117 ? -11.32 21.75 21.453 1 94.19 117 GLU A O 1
ATOM 983 N N . ILE A 1 118 ? -11.586 19.703 20.703 1 93.81 118 ILE A N 1
ATOM 984 C CA . ILE A 1 118 ? -13.031 19.875 20.594 1 93.81 118 ILE A CA 1
ATOM 985 C C . ILE A 1 118 ? -13.648 19.938 21.984 1 93.81 118 ILE A C 1
ATOM 987 O O . ILE A 1 118 ? -14.516 20.781 22.25 1 93.81 118 ILE A O 1
ATOM 991 N N . THR A 1 119 ? -13.227 19.094 22.859 1 90 119 THR A N 1
ATOM 992 C CA . THR A 1 119 ? -13.758 19.078 24.203 1 90 119 THR A CA 1
ATOM 993 C C . THR A 1 119 ? -13.375 20.344 24.969 1 90 119 THR A C 1
ATOM 995 O O . THR A 1 119 ? -14.18 20.875 25.734 1 90 119 THR A O 1
ATOM 998 N N . SER A 1 120 ? -12.164 20.781 24.797 1 86.62 120 SER A N 1
ATOM 999 C CA . SER A 1 120 ? -11.719 22 25.469 1 86.62 120 SER A CA 1
ATOM 1000 C C . SER A 1 120 ? -12.453 23.219 24.938 1 86.62 120 SER A C 1
ATOM 1002 O O . SER A 1 120 ? -12.766 24.141 25.703 1 86.62 120 SER A O 1
ATOM 1004 N N . ALA A 1 121 ? -12.711 23.25 23.719 1 77.12 121 ALA A N 1
ATOM 1005 C CA . ALA A 1 121 ? -13.445 24.375 23.125 1 77.12 121 ALA A CA 1
ATOM 1006 C C . ALA A 1 121 ? -14.898 24.375 23.609 1 77.12 121 ALA A C 1
ATOM 1008 O O . ALA A 1 121 ? -15.461 25.453 23.859 1 77.12 121 ALA A O 1
ATOM 1009 N N . ASN A 1 122 ? -15.43 23.188 23.656 1 71.44 122 ASN A N 1
ATOM 1010 C CA . ASN A 1 122 ? -16.797 23.109 24.156 1 71.44 122 ASN A CA 1
ATOM 1011 C C . ASN A 1 122 ? -16.875 23.484 25.641 1 71.44 122 ASN A C 1
ATOM 1013 O O . ASN A 1 122 ? -17.891 24.016 26.094 1 71.44 122 ASN A O 1
ATOM 1017 N N . ALA A 1 123 ? -15.836 23.188 26.328 1 67.94 123 ALA A N 1
ATOM 1018 C CA . ALA A 1 123 ? -15.805 23.516 27.75 1 67.94 123 ALA A CA 1
ATOM 1019 C C . ALA A 1 123 ? -15.672 25.016 27.969 1 67.94 123 ALA A C 1
ATOM 1021 O O . ALA A 1 123 ? -16.203 25.562 28.938 1 67.94 123 ALA A O 1
ATOM 1022 N N . ILE A 1 124 ? -15.07 25.656 27.125 1 58.22 124 ILE A N 1
ATOM 1023 C CA . ILE A 1 124 ? -14.898 27.094 27.266 1 58.22 124 ILE A CA 1
ATOM 1024 C C . ILE A 1 124 ? -16.188 27.812 26.875 1 58.22 124 ILE A C 1
ATOM 1026 O O . ILE A 1 124 ? -16.531 28.859 27.438 1 58.22 124 ILE A O 1
ATOM 1030 N N . LYS A 1 125 ? -16.891 27.219 25.922 1 58.09 125 LYS A N 1
ATOM 1031 C CA . LYS A 1 125 ? -18.125 27.891 25.516 1 58.09 125 LYS A CA 1
ATOM 1032 C C . LYS A 1 125 ? -19.234 27.672 26.547 1 58.09 125 LYS A C 1
ATOM 1034 O O . LYS A 1 125 ? -20.297 28.297 26.469 1 58.09 125 LYS A O 1
ATOM 1039 N N . LYS A 1 126 ? -19 26.781 27.484 1 50.66 126 LYS A N 1
ATOM 1040 C CA . LYS A 1 126 ? -20 26.703 28.547 1 50.66 126 LYS A CA 1
ATOM 1041 C C . LYS A 1 126 ? -19.656 27.641 29.703 1 50.66 126 LYS A C 1
ATOM 1043 O O . LYS A 1 126 ? -18.484 27.844 30.016 1 50.66 126 LYS A O 1
ATOM 1048 N N . MET B 1 1 ? 14.016 27.109 13.852 1 87.06 1 MET B N 1
ATOM 1049 C CA . MET B 1 1 ? 14.953 26.5 12.914 1 87.06 1 MET B CA 1
ATOM 1050 C C . MET B 1 1 ? 14.266 26.156 11.602 1 87.06 1 MET B C 1
ATOM 1052 O O . MET B 1 1 ? 13.102 25.734 11.602 1 87.06 1 MET B O 1
ATOM 1056 N N . TYR B 1 2 ? 14.969 26.469 10.516 1 95.19 2 TYR B N 1
ATOM 1057 C CA . TYR B 1 2 ? 14.414 26.234 9.188 1 95.19 2 TYR B CA 1
ATOM 1058 C C . TYR B 1 2 ? 15.211 25.156 8.461 1 95.19 2 TYR B C 1
ATOM 1060 O O . TYR B 1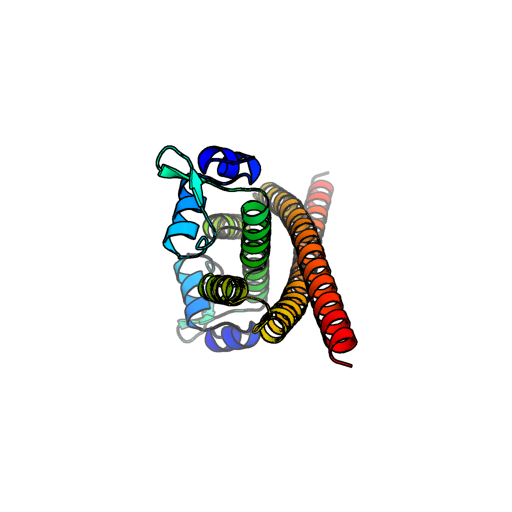 2 ? 16.406 25 8.672 1 95.19 2 TYR B O 1
ATOM 1068 N N . TYR B 1 3 ? 14.445 24.406 7.684 1 97.38 3 TYR B N 1
ATOM 1069 C CA . TYR B 1 3 ? 15.039 23.344 6.867 1 97.38 3 TYR B CA 1
ATOM 1070 C C . TYR B 1 3 ? 14.727 23.547 5.391 1 97.38 3 TYR B C 1
ATOM 1072 O O . TYR B 1 3 ? 13.586 23.844 5.027 1 97.38 3 TYR B O 1
ATOM 1080 N N . THR B 1 4 ? 15.781 23.344 4.617 1 95.81 4 THR B N 1
ATOM 1081 C CA . THR B 1 4 ? 15.594 23.438 3.174 1 95.81 4 THR B CA 1
ATOM 1082 C C . THR B 1 4 ? 14.953 22.172 2.623 1 95.81 4 THR B C 1
ATOM 1084 O O . THR B 1 4 ? 14.883 21.156 3.316 1 95.81 4 THR B O 1
ATOM 1087 N N . ILE B 1 5 ? 14.562 22.266 1.375 1 95.62 5 ILE B N 1
ATOM 1088 C CA . ILE B 1 5 ? 13.953 21.125 0.702 1 95.62 5 ILE B CA 1
ATOM 1089 C C . ILE B 1 5 ? 14.945 19.969 0.661 1 95.62 5 ILE B C 1
ATOM 1091 O O . ILE B 1 5 ? 14.57 18.812 0.867 1 95.62 5 ILE B O 1
ATOM 1095 N N . GLY B 1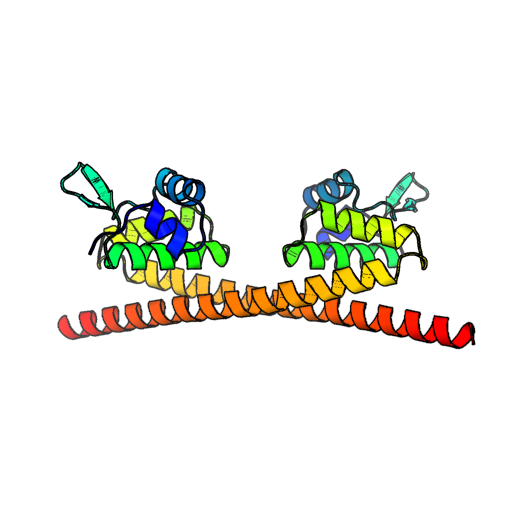 6 ? 16.156 20.281 0.357 1 96.5 6 GLY B N 1
ATOM 1096 C CA . GLY B 1 6 ? 17.188 19.25 0.316 1 96.5 6 GLY B CA 1
ATOM 1097 C C . GLY B 1 6 ? 17.406 18.562 1.648 1 96.5 6 GLY B C 1
ATOM 1098 O O . GLY B 1 6 ? 17.531 17.344 1.704 1 96.5 6 GLY B O 1
ATOM 1099 N N . GLN B 1 7 ? 17.422 19.344 2.666 1 97.5 7 GLN B N 1
ATOM 1100 C CA . GLN B 1 7 ? 17.578 18.781 4.004 1 97.5 7 GLN B CA 1
ATOM 1101 C C . GLN B 1 7 ? 16.391 17.906 4.387 1 97.5 7 GLN B C 1
ATOM 1103 O O . GLN B 1 7 ? 16.562 16.812 4.93 1 97.5 7 GLN B O 1
ATOM 1108 N N . VAL B 1 8 ? 15.289 18.391 4.066 1 98.06 8 VAL B N 1
ATOM 1109 C CA . VAL B 1 8 ? 14.07 17.656 4.395 1 98.06 8 VAL B CA 1
ATOM 1110 C C . VAL B 1 8 ? 14.008 16.359 3.596 1 98.06 8 VAL B C 1
ATOM 1112 O O . VAL B 1 8 ? 13.617 15.312 4.125 1 98.06 8 VAL B O 1
ATOM 1115 N N . ALA B 1 9 ? 14.391 16.406 2.396 1 98 9 ALA B N 1
ATOM 1116 C CA . ALA B 1 9 ? 14.438 15.211 1.57 1 98 9 ALA B CA 1
ATOM 1117 C C . ALA B 1 9 ? 15.305 14.133 2.221 1 98 9 ALA B C 1
ATOM 1119 O O . ALA B 1 9 ? 14.898 12.969 2.309 1 98 9 ALA B O 1
ATOM 1120 N N . LYS B 1 10 ? 16.375 14.516 2.725 1 97.75 10 LYS B N 1
ATOM 1121 C CA . LYS B 1 10 ? 17.281 13.594 3.395 1 97.75 10 LYS B CA 1
ATOM 1122 C C . LYS B 1 10 ? 16.672 13.055 4.684 1 97.75 10 LYS B C 1
ATOM 1124 O O . LYS B 1 10 ? 16.703 11.844 4.934 1 97.75 10 LYS B O 1
ATOM 1129 N N . MET B 1 11 ? 16.078 13.938 5.41 1 97.19 11 MET B N 1
ATOM 1130 C CA . MET B 1 11 ? 15.477 13.578 6.691 1 97.19 11 MET B CA 1
ATOM 1131 C C . MET B 1 11 ? 14.359 12.547 6.496 1 97.19 11 MET B C 1
ATOM 1133 O O . MET B 1 11 ? 14.188 11.648 7.32 1 97.19 11 MET B O 1
ATOM 1137 N N . GLN B 1 12 ? 13.609 12.703 5.41 1 97.44 12 GLN B N 1
ATOM 1138 C CA . GLN B 1 12 ? 12.422 11.898 5.184 1 97.44 12 GLN B CA 1
ATOM 1139 C C . GLN B 1 12 ? 12.711 10.742 4.23 1 97.44 12 GLN B C 1
ATOM 1141 O O . GLN B 1 12 ? 11.797 10.008 3.84 1 97.44 12 GLN B O 1
ATOM 1146 N N . HIS B 1 13 ? 13.953 10.609 3.879 1 96.75 13 HIS B N 1
ATOM 1147 C CA . HIS B 1 13 ? 14.375 9.562 2.953 1 96.75 13 HIS B CA 1
ATOM 1148 C C . HIS B 1 13 ? 13.578 9.625 1.651 1 96.75 13 HIS B C 1
ATOM 1150 O O . HIS B 1 13 ? 13.078 8.609 1.179 1 96.75 13 HIS B O 1
ATOM 1156 N N . LEU B 1 14 ? 13.453 10.859 1.166 1 97.69 14 LEU B N 1
ATOM 1157 C CA . LEU B 1 14 ? 12.828 11.141 -0.122 1 97.69 14 LEU B CA 1
ATOM 1158 C C . LEU B 1 14 ? 13.812 11.82 -1.064 1 97.69 14 LEU B C 1
ATOM 1160 O O . LEU B 1 14 ? 14.859 12.312 -0.629 1 97.69 14 LEU B O 1
ATOM 1164 N N . THR B 1 15 ? 13.383 11.82 -2.285 1 97.88 15 THR B N 1
ATOM 1165 C CA . THR B 1 15 ? 14.148 12.641 -3.223 1 97.88 15 THR B CA 1
ATOM 1166 C C . THR B 1 15 ? 13.609 14.062 -3.25 1 97.88 15 THR B C 1
ATOM 1168 O O . THR B 1 15 ? 12.453 14.305 -2.896 1 97.88 15 THR B O 1
ATOM 1171 N N . ILE B 1 16 ? 14.469 14.891 -3.705 1 97.62 16 ILE B N 1
ATOM 1172 C CA . ILE B 1 16 ? 14.055 16.281 -3.875 1 97.62 16 ILE B CA 1
ATOM 1173 C C . ILE B 1 16 ? 12.883 16.359 -4.852 1 97.62 16 ILE B C 1
ATOM 1175 O O . ILE B 1 16 ? 11.938 17.125 -4.645 1 97.62 16 ILE B O 1
ATOM 1179 N N . SER B 1 17 ? 12.922 15.57 -5.871 1 98 17 SER B N 1
ATOM 1180 C CA . SER B 1 17 ? 11.875 15.531 -6.887 1 98 17 SER B CA 1
ATOM 1181 C C . SER B 1 17 ? 10.523 15.148 -6.277 1 98 17 SER B C 1
ATOM 1183 O O . SER B 1 17 ? 9.492 15.711 -6.645 1 98 17 SER B O 1
ATOM 1185 N N . GLN B 1 18 ? 10.539 14.273 -5.312 1 97.62 18 GLN B N 1
ATOM 1186 C CA . GLN B 1 18 ? 9.297 13.859 -4.66 1 97.62 18 GLN B CA 1
ATOM 1187 C C . GLN B 1 18 ? 8.695 15.008 -3.85 1 97.62 18 GLN B C 1
ATOM 1189 O O . GLN B 1 18 ? 7.488 15.242 -3.9 1 97.62 18 GLN B O 1
ATOM 1194 N N . ILE B 1 19 ? 9.562 15.664 -3.135 1 97.81 19 ILE B N 1
ATOM 1195 C CA . ILE B 1 19 ? 9.086 16.797 -2.34 1 97.81 19 ILE B CA 1
ATOM 1196 C C . ILE B 1 19 ? 8.539 17.875 -3.262 1 97.81 19 ILE B C 1
ATOM 1198 O O . ILE B 1 19 ? 7.477 18.453 -2.994 1 97.81 19 ILE B O 1
ATOM 1202 N N . ARG B 1 20 ? 9.188 18.156 -4.348 1 96.56 20 ARG B N 1
ATOM 1203 C CA . ARG B 1 20 ? 8.734 19.156 -5.312 1 96.56 20 ARG B CA 1
ATOM 1204 C C . ARG B 1 20 ? 7.434 18.734 -5.973 1 96.56 20 ARG B C 1
ATOM 1206 O O . ARG B 1 20 ? 6.578 19.562 -6.277 1 96.56 20 ARG B O 1
ATOM 1213 N N . TYR B 1 21 ? 7.324 17.453 -6.195 1 98.12 21 TYR B N 1
ATOM 1214 C CA . TYR B 1 21 ? 6.074 16.938 -6.73 1 98.12 21 TYR B CA 1
ATOM 1215 C C . TYR B 1 21 ? 4.906 17.25 -5.801 1 98.12 21 TYR B C 1
ATOM 1217 O O . TYR B 1 21 ? 3.869 17.75 -6.242 1 98.12 21 TYR B O 1
ATOM 1225 N N . TYR B 1 22 ? 5.129 16.953 -4.5 1 98.31 22 TYR B N 1
ATOM 1226 C CA . TYR B 1 22 ? 4.078 17.234 -3.523 1 98.31 22 TYR B CA 1
ATOM 1227 C C . TYR B 1 22 ? 3.779 18.719 -3.453 1 98.31 22 TYR B C 1
ATOM 1229 O O . TYR B 1 22 ? 2.623 19.125 -3.305 1 98.31 22 TYR B O 1
ATOM 1237 N N . ASP B 1 23 ? 4.816 19.484 -3.568 1 97.38 23 ASP B N 1
ATOM 1238 C CA . ASP B 1 23 ? 4.637 20.922 -3.596 1 97.38 23 ASP B CA 1
ATOM 1239 C C . ASP B 1 23 ? 3.789 21.359 -4.793 1 97.38 23 ASP B C 1
ATOM 1241 O O . ASP B 1 23 ? 2.844 22.125 -4.645 1 97.38 23 ASP B O 1
ATOM 1245 N N . LYS B 1 24 ? 4.148 20.828 -5.953 1 97.75 24 LYS B N 1
ATOM 1246 C CA . LYS B 1 24 ? 3.432 21.141 -7.188 1 97.75 24 LYS B CA 1
ATOM 1247 C C . LYS B 1 24 ? 1.964 20.734 -7.086 1 97.75 24 LYS B C 1
ATOM 1249 O O . LYS B 1 24 ? 1.095 21.391 -7.672 1 97.75 24 LYS B O 1
ATOM 1254 N N . GLN B 1 25 ? 1.696 19.766 -6.277 1 98.25 25 GLN B N 1
ATOM 1255 C CA . GLN B 1 25 ? 0.33 19.281 -6.09 1 98.25 25 GLN B CA 1
ATOM 1256 C C . GLN B 1 25 ? -0.427 20.156 -5.094 1 98.25 25 GLN B C 1
ATOM 1258 O O . GLN B 1 25 ? -1.599 19.906 -4.805 1 98.25 25 GLN B O 1
ATOM 1263 N N . GLY B 1 26 ? 0.247 21.078 -4.48 1 98.06 26 GLY B N 1
ATOM 1264 C CA . GLY B 1 26 ? -0.41 22.047 -3.617 1 98.06 26 GLY B CA 1
ATOM 1265 C C . GLY B 1 26 ? -0.456 21.609 -2.164 1 98.06 26 GLY B C 1
ATOM 1266 O O . GLY B 1 26 ? -1.29 22.094 -1.393 1 98.06 26 GLY B O 1
ATOM 1267 N N . LEU B 1 27 ? 0.475 20.781 -1.763 1 98.69 27 LEU B N 1
ATOM 1268 C CA . LEU B 1 27 ? 0.377 20.203 -0.432 1 98.69 27 LEU B CA 1
ATOM 1269 C C . LEU B 1 27 ? 1.122 21.047 0.594 1 98.69 27 LEU B C 1
ATOM 1271 O O . LEU B 1 27 ? 1.015 20.797 1.799 1 98.69 27 LEU B O 1
ATOM 1275 N N . PHE B 1 28 ? 1.835 22.094 0.113 1 98.44 28 PHE B N 1
ATOM 1276 C CA . PHE B 1 28 ? 2.668 22.828 1.057 1 98.44 28 PHE B CA 1
ATOM 1277 C C . PHE B 1 28 ? 2.262 24.297 1.106 1 98.44 28 PHE B C 1
ATOM 1279 O O . PHE B 1 28 ? 3.111 25.188 1.012 1 98.44 28 PHE B O 1
ATOM 1286 N N . PRO B 1 29 ? 0.999 24.594 1.353 1 98.25 29 PRO B N 1
ATOM 1287 C CA . PRO B 1 29 ? 0.614 26 1.451 1 98.25 29 PRO B CA 1
ATOM 1288 C C . PRO B 1 29 ? 1.152 26.672 2.713 1 98.25 29 PRO B C 1
ATOM 1290 O O . PRO B 1 29 ? 1.095 27.906 2.836 1 98.25 29 PRO B O 1
ATOM 1293 N N . PHE B 1 30 ? 1.749 25.891 3.543 1 97.62 30 PHE B N 1
ATOM 1294 C CA . PHE B 1 30 ? 2.16 26.375 4.859 1 97.62 30 PHE B CA 1
ATOM 1295 C C . PHE B 1 30 ? 3.639 26.734 4.863 1 97.62 30 PHE B C 1
ATOM 1297 O O . PHE B 1 30 ? 4.168 27.188 5.879 1 97.62 30 PHE B O 1
ATOM 1304 N N . LEU B 1 31 ? 4.34 26.578 3.785 1 97.56 31 LEU B N 1
ATOM 1305 C CA . LEU B 1 31 ? 5.766 26.891 3.766 1 97.56 31 LEU B CA 1
ATOM 1306 C C . LEU B 1 31 ? 5.996 28.391 3.805 1 97.56 31 LEU B C 1
ATOM 1308 O O . LEU B 1 31 ? 5.25 29.156 3.186 1 97.56 31 LEU B O 1
ATOM 1312 N N . GLN B 1 32 ? 7.074 28.766 4.5 1 95.06 32 GLN B N 1
ATOM 1313 C CA . GLN B 1 32 ? 7.492 30.156 4.574 1 95.06 32 GLN B CA 1
ATOM 1314 C C . GLN B 1 32 ? 8.758 30.406 3.756 1 95.06 32 GLN B C 1
ATOM 1316 O O . GLN B 1 32 ? 9.383 29.453 3.281 1 95.06 32 GLN B O 1
ATOM 1321 N N . ARG B 1 33 ? 8.992 31.594 3.578 1 94.88 33 ARG B N 1
ATOM 1322 C CA . ARG B 1 33 ? 10.227 31.969 2.895 1 94.88 33 ARG B CA 1
ATOM 1323 C C . ARG B 1 33 ? 11.266 32.5 3.881 1 94.88 33 ARG B C 1
ATOM 1325 O O . ARG B 1 33 ? 10.922 33.219 4.812 1 94.88 33 ARG B O 1
ATOM 1332 N N . ASN B 1 34 ? 12.492 32.094 3.611 1 93.06 34 ASN B N 1
ATOM 1333 C CA . ASN B 1 34 ? 13.555 32.656 4.438 1 93.06 34 ASN B CA 1
ATOM 1334 C C . ASN B 1 34 ? 13.992 34.031 3.918 1 93.06 34 ASN B C 1
ATOM 1336 O O . ASN B 1 34 ? 13.375 34.594 3.006 1 93.06 34 ASN B O 1
ATOM 1340 N N . GLU B 1 35 ? 14.984 34.594 4.57 1 94.06 35 GLU B N 1
ATOM 1341 C CA . GLU B 1 35 ? 15.445 35.938 4.242 1 94.06 35 GLU B CA 1
ATOM 1342 C C . GLU B 1 35 ? 15.914 36.031 2.793 1 94.06 35 GLU B C 1
ATOM 1344 O O . GLU B 1 35 ? 15.836 37.094 2.172 1 94.06 35 GLU B O 1
ATOM 1349 N N . LYS B 1 36 ? 16.344 34.938 2.277 1 94.12 36 LYS B N 1
ATOM 1350 C CA . LYS B 1 36 ? 16.859 34.875 0.912 1 94.12 36 LYS B CA 1
ATOM 1351 C C . LYS B 1 36 ? 15.727 34.656 -0.091 1 94.12 36 LYS B C 1
ATOM 1353 O O . LYS B 1 36 ? 15.961 34.656 -1.302 1 94.12 36 LYS B O 1
ATOM 1358 N N . GLY B 1 37 ? 14.578 34.344 0.379 1 94.25 37 GLY B N 1
ATOM 1359 C CA . GLY B 1 37 ? 13.422 34.156 -0.489 1 94.25 37 GLY B CA 1
ATOM 1360 C C . GLY B 1 37 ? 13.148 32.688 -0.789 1 94.25 37 GLY B C 1
ATOM 1361 O O . GLY B 1 37 ? 12.211 32.375 -1.527 1 94.25 37 GLY B O 1
ATOM 1362 N N . ASP B 1 38 ? 13.922 31.844 -0.11 1 94.25 38 ASP B N 1
ATOM 1363 C CA . ASP B 1 38 ? 13.734 30.406 -0.345 1 94.25 38 ASP B CA 1
ATOM 1364 C C . ASP B 1 38 ? 12.609 29.859 0.522 1 94.25 38 ASP B C 1
ATOM 1366 O O . ASP B 1 38 ? 12.484 30.219 1.692 1 94.25 38 ASP B O 1
ATOM 1370 N N . ARG B 1 39 ? 11.883 28.984 -0.078 1 95.12 39 ARG B N 1
ATOM 1371 C CA . ARG B 1 39 ? 10.891 28.297 0.736 1 95.12 39 ARG B CA 1
ATOM 1372 C C . ARG B 1 39 ? 11.547 27.297 1.677 1 95.12 39 ARG B C 1
ATOM 1374 O O . ARG B 1 39 ? 12.445 26.547 1.271 1 95.12 39 ARG B O 1
ATOM 1381 N N . VAL B 1 40 ? 11.094 27.359 2.908 1 97.69 40 VAL B N 1
ATOM 1382 C CA . VAL B 1 40 ? 11.742 26.531 3.928 1 97.69 40 VAL B CA 1
ATOM 1383 C C . VAL B 1 40 ? 10.688 25.938 4.855 1 97.69 40 VAL B C 1
ATOM 1385 O O . VAL B 1 40 ? 9.555 26.422 4.91 1 97.69 40 VAL B O 1
ATOM 1388 N N . PHE B 1 41 ? 11.133 24.859 5.547 1 98.31 41 PHE B N 1
ATOM 1389 C CA . PHE B 1 41 ? 10.305 24.203 6.555 1 98.31 41 PHE B CA 1
ATOM 1390 C C . PHE B 1 41 ? 10.711 24.641 7.957 1 98.31 41 PHE B C 1
ATOM 1392 O O . PHE B 1 41 ? 11.898 24.625 8.305 1 98.31 41 PHE B O 1
ATOM 1399 N N . ASP B 1 42 ? 9.727 25.078 8.695 1 97 42 ASP B N 1
ATOM 1400 C CA . ASP B 1 42 ? 9.953 25.188 10.133 1 97 42 ASP B CA 1
ATOM 1401 C C . ASP B 1 42 ? 9.406 23.969 10.867 1 97 42 ASP B C 1
ATOM 1403 O O . ASP B 1 42 ? 9 22.984 10.234 1 97 42 ASP B O 1
ATOM 1407 N N . GLU B 1 43 ? 9.422 23.938 12.094 1 96.94 43 GLU B N 1
ATOM 1408 C CA . GLU B 1 43 ? 9.016 22.781 12.875 1 96.94 43 GLU B CA 1
ATOM 1409 C C . GLU B 1 43 ? 7.562 22.406 12.594 1 96.94 43 GLU B C 1
ATOM 1411 O O . GLU B 1 43 ? 7.234 21.219 12.469 1 96.94 43 GLU B O 1
ATOM 1416 N N . GLU B 1 44 ? 6.762 23.344 12.555 1 96.81 44 GLU B N 1
ATOM 1417 C CA . GLU B 1 44 ? 5.352 23.094 12.289 1 96.81 44 GLU B CA 1
ATOM 1418 C C . GLU B 1 44 ? 5.152 22.516 10.891 1 96.81 44 GLU B C 1
ATOM 1420 O O . GLU B 1 44 ? 4.367 21.594 10.695 1 96.81 44 GLU B O 1
ATOM 1425 N N . ALA B 1 45 ? 5.848 23.078 9.953 1 98.06 45 ALA B N 1
ATOM 1426 C CA . ALA B 1 45 ? 5.777 22.594 8.578 1 98.06 45 ALA B CA 1
ATOM 1427 C C . ALA B 1 45 ? 6.234 21.141 8.492 1 98.06 45 ALA B C 1
ATOM 1429 O O . 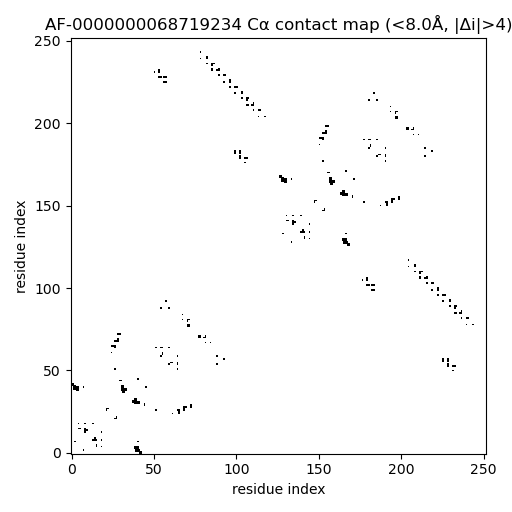ALA B 1 45 ? 5.672 20.359 7.727 1 98.06 45 ALA B O 1
ATOM 1430 N N . LEU B 1 46 ? 7.172 20.812 9.273 1 98 46 LEU B N 1
ATOM 1431 C CA . LEU B 1 46 ? 7.668 19.438 9.289 1 98 46 LEU B CA 1
ATOM 1432 C C . LEU B 1 46 ? 6.605 18.484 9.82 1 98 46 LEU B C 1
ATOM 1434 O O . LEU B 1 46 ? 6.484 17.359 9.336 1 98 46 LEU B O 1
ATOM 1438 N N . LYS B 1 47 ? 5.902 18.906 10.758 1 97.94 47 LYS B N 1
ATOM 1439 C CA . LYS B 1 47 ? 4.82 18.094 11.289 1 97.94 47 LYS B CA 1
ATOM 1440 C C . LYS B 1 47 ? 3.748 17.844 10.234 1 97.94 47 LYS B C 1
ATOM 1442 O O . LYS B 1 47 ? 3.238 16.719 10.109 1 97.94 47 LYS B O 1
ATOM 1447 N N . TYR B 1 48 ? 3.449 18.906 9.477 1 98.12 48 TYR B N 1
ATOM 1448 C CA . TYR B 1 48 ? 2.494 18.734 8.391 1 98.12 48 TYR B CA 1
ATOM 1449 C C . TYR B 1 48 ? 3.016 17.766 7.344 1 98.12 48 TYR B C 1
ATOM 1451 O O . TYR B 1 48 ? 2.268 16.906 6.852 1 98.12 48 TYR B O 1
ATOM 1459 N N . LEU B 1 49 ? 4.25 17.891 7.059 1 98.44 49 LEU B N 1
ATOM 1460 C CA . LEU B 1 49 ? 4.844 16.984 6.074 1 98.44 49 LEU B CA 1
ATOM 1461 C C . LEU B 1 49 ? 4.754 15.539 6.539 1 98.44 49 LEU B C 1
ATOM 1463 O O . LEU B 1 49 ? 4.41 14.656 5.758 1 98.44 49 LEU B O 1
ATOM 1467 N N . GLU B 1 50 ? 5.047 15.312 7.762 1 98.31 50 GLU B N 1
ATOM 1468 C CA . GLU B 1 50 ? 4.984 13.961 8.305 1 98.31 50 GLU B CA 1
ATOM 1469 C C . GLU B 1 50 ? 3.576 13.383 8.188 1 98.31 50 GLU B C 1
ATOM 1471 O O . GLU B 1 50 ? 3.408 12.219 7.836 1 98.31 50 GLU B O 1
ATOM 1476 N N . MET B 1 51 ? 2.627 14.227 8.445 1 98.81 51 MET B N 1
ATOM 1477 C CA . MET B 1 51 ? 1.243 13.773 8.336 1 98.81 51 MET B CA 1
ATOM 1478 C C . MET B 1 51 ? 0.868 13.516 6.883 1 98.81 51 MET B C 1
ATOM 1480 O O . MET B 1 51 ? 0.195 12.531 6.578 1 98.81 51 MET B O 1
ATOM 1484 N N . ILE B 1 52 ? 1.305 14.375 6.059 1 98.81 52 ILE B N 1
ATOM 1485 C CA . ILE B 1 52 ? 1.068 14.203 4.629 1 98.81 52 ILE B CA 1
ATOM 1486 C C . ILE B 1 52 ? 1.635 12.867 4.168 1 98.81 52 ILE B C 1
ATOM 1488 O O . ILE B 1 52 ? 0.947 12.086 3.496 1 98.81 52 ILE B O 1
ATOM 1492 N N . LEU B 1 53 ? 2.855 12.562 4.559 1 98.62 53 LEU B N 1
ATOM 1493 C CA . LEU B 1 53 ? 3.502 11.312 4.168 1 98.62 53 LEU B CA 1
ATOM 1494 C C . LEU B 1 53 ? 2.795 10.117 4.789 1 98.62 53 LEU B C 1
ATOM 1496 O O . LEU B 1 53 ? 2.645 9.07 4.148 1 98.62 53 LEU B O 1
ATOM 1500 N N . CYS B 1 54 ? 2.373 10.266 5.996 1 98.81 54 CYS B N 1
ATOM 1501 C CA . CYS B 1 54 ? 1.606 9.219 6.668 1 98.81 54 CYS B CA 1
ATOM 1502 C C . CYS B 1 54 ? 0.346 8.883 5.883 1 98.81 54 CYS B C 1
ATOM 1504 O O . CYS B 1 54 ? 0.095 7.711 5.582 1 98.81 54 CYS B O 1
ATOM 1506 N N . LEU B 1 55 ? -0.389 9.914 5.539 1 98.88 55 LEU B N 1
ATOM 1507 C CA . LEU B 1 55 ? -1.643 9.719 4.816 1 98.88 55 LEU B CA 1
ATOM 1508 C C . LEU B 1 55 ? -1.386 9.148 3.428 1 98.88 55 LEU B C 1
ATOM 1510 O O . LEU B 1 55 ? -2.09 8.234 2.986 1 98.88 55 LEU B O 1
ATOM 1514 N N . LYS B 1 56 ? -0.393 9.625 2.783 1 98.62 56 LYS B N 1
ATOM 1515 C CA . LYS B 1 56 ? -0.001 9.109 1.474 1 98.62 56 LYS B CA 1
ATOM 1516 C C . LYS B 1 56 ? 0.392 7.641 1.552 1 98.62 56 LYS B C 1
ATOM 1518 O O . LYS B 1 56 ? -0.095 6.82 0.771 1 98.62 56 LYS B O 1
ATOM 1523 N N . ASN B 1 57 ? 1.201 7.328 2.535 1 97.88 57 ASN B N 1
ATOM 1524 C CA . ASN B 1 57 ? 1.75 5.984 2.66 1 97.88 57 ASN B CA 1
ATOM 1525 C C . ASN B 1 57 ? 0.677 4.977 3.066 1 97.88 57 ASN B C 1
ATOM 1527 O O . ASN B 1 57 ? 0.87 3.768 2.924 1 97.88 57 ASN B O 1
ATOM 1531 N N . THR B 1 58 ? -0.409 5.445 3.502 1 98.31 58 THR B N 1
ATOM 1532 C CA . THR B 1 58 ? -1.493 4.547 3.887 1 98.31 58 THR B CA 1
ATOM 1533 C C . THR B 1 58 ? -2.609 4.57 2.846 1 98.31 58 THR B C 1
ATOM 1535 O O . THR B 1 58 ? -3.732 4.141 3.121 1 98.31 58 THR B O 1
ATOM 1538 N N . GLY B 1 59 ? -2.396 5.195 1.71 1 97.69 59 GLY B N 1
ATOM 1539 C CA . GLY B 1 59 ? -3.238 4.957 0.548 1 97.69 59 GLY B CA 1
ATOM 1540 C C . GLY B 1 59 ? -4.215 6.086 0.274 1 97.69 59 GLY B C 1
ATOM 1541 O O . GLY B 1 59 ? -5.066 5.977 -0.608 1 97.69 59 GLY B O 1
ATOM 1542 N N . MET B 1 60 ? -4.07 7.168 0.991 1 98.75 60 MET B N 1
ATOM 1543 C CA . MET B 1 60 ? -4.98 8.273 0.709 1 98.75 60 MET B CA 1
ATOM 1544 C C . MET B 1 60 ? -4.586 8.984 -0.584 1 98.75 60 MET B C 1
ATOM 1546 O O . MET B 1 60 ? -3.418 9.312 -0.786 1 98.75 60 MET B O 1
ATOM 1550 N N . PRO B 1 61 ? -5.582 9.32 -1.449 1 98.44 61 PRO B N 1
ATOM 1551 C CA . PRO B 1 61 ? -5.273 10.047 -2.684 1 98.44 61 PRO B CA 1
ATOM 1552 C C . PRO B 1 61 ? -4.773 11.461 -2.426 1 98.44 61 PRO B C 1
ATOM 1554 O O . PRO B 1 61 ? -5.219 12.117 -1.479 1 98.44 61 PRO B O 1
ATOM 1557 N N . ILE B 1 62 ? -3.967 11.891 -3.367 1 98.62 62 ILE B N 1
ATOM 1558 C CA . ILE B 1 62 ? -3.316 13.195 -3.26 1 98.62 62 ILE B CA 1
ATOM 1559 C C . ILE B 1 62 ? -4.371 14.289 -3.111 1 98.62 62 ILE B C 1
ATOM 1561 O O . ILE B 1 62 ? -4.223 15.195 -2.289 1 98.62 62 ILE B O 1
ATOM 1565 N N . GLN B 1 63 ? -5.453 14.188 -3.781 1 98.38 63 GLN B N 1
ATOM 1566 C CA . GLN B 1 63 ? -6.492 15.211 -3.752 1 98.38 63 GLN B CA 1
ATOM 1567 C C . GLN B 1 63 ? -7.152 15.281 -2.379 1 98.38 63 GLN B C 1
ATOM 1569 O O . GLN B 1 63 ? -7.492 16.375 -1.904 1 98.38 63 GLN B O 1
ATOM 1574 N N . LYS B 1 64 ? -7.316 14.156 -1.802 1 98.69 64 LYS B N 1
ATOM 1575 C CA . LYS B 1 64 ? -7.902 14.117 -0.466 1 98.69 64 LYS B CA 1
ATOM 1576 C C . LYS B 1 64 ? -6.941 14.688 0.574 1 98.69 64 LYS B C 1
ATOM 1578 O O . LYS B 1 64 ? -7.359 15.375 1.504 1 98.69 64 LYS B O 1
ATOM 1583 N N . ILE B 1 65 ? -5.695 14.43 0.401 1 98.88 65 ILE B N 1
ATOM 1584 C CA . ILE B 1 65 ? -4.684 14.992 1.286 1 98.88 65 ILE B CA 1
ATOM 1585 C C . ILE B 1 65 ? -4.668 16.516 1.147 1 98.88 65 ILE B C 1
ATOM 1587 O O . ILE B 1 65 ? -4.574 17.234 2.145 1 98.88 65 ILE B O 1
ATOM 1591 N N . LYS B 1 66 ? -4.758 16.938 -0.066 1 98.88 66 LYS B N 1
ATOM 1592 C CA . LYS B 1 66 ? -4.801 18.375 -0.297 1 98.88 66 LYS B CA 1
ATOM 1593 C C . LYS B 1 66 ? -5.988 19.016 0.425 1 98.88 66 LYS B C 1
ATOM 1595 O O . LYS B 1 66 ? -5.855 20.094 1.014 1 98.88 66 LYS B O 1
ATOM 1600 N N . GLN B 1 67 ? -7.098 18.375 0.343 1 98.75 67 GLN B N 1
ATOM 1601 C CA . GLN B 1 67 ? -8.281 18.875 1.043 1 98.75 67 GLN B CA 1
ATOM 1602 C C . GLN B 1 67 ? -8.031 18.953 2.547 1 98.75 67 GLN B C 1
ATOM 1604 O O . GLN B 1 67 ? -8.406 19.938 3.188 1 98.75 67 GLN B O 1
ATOM 1609 N N . PHE B 1 68 ? -7.445 17.953 3.072 1 98.88 68 PHE B N 1
ATOM 1610 C CA . PHE B 1 68 ? -7.086 17.953 4.484 1 98.88 68 PHE B CA 1
ATOM 1611 C C . PHE B 1 68 ? -6.195 19.141 4.82 1 98.88 68 PHE B C 1
ATOM 1613 O O . PHE B 1 68 ? -6.41 19.812 5.824 1 98.88 68 PHE B O 1
ATOM 1620 N N . ILE B 1 69 ? -5.211 19.375 4.004 1 98.81 69 ILE B N 1
ATOM 1621 C CA . ILE B 1 69 ? -4.273 20.484 4.223 1 98.81 69 ILE B CA 1
ATOM 1622 C C . ILE B 1 69 ? -5.008 21.812 4.125 1 98.81 69 ILE B C 1
ATOM 1624 O O . ILE B 1 69 ? -4.82 22.703 4.961 1 98.81 69 ILE B O 1
ATOM 1628 N N . ASP B 1 70 ? -5.898 21.938 3.129 1 98.56 70 ASP B N 1
ATOM 1629 C CA . ASP B 1 70 ? -6.68 23.172 2.986 1 98.56 70 ASP B CA 1
ATOM 1630 C C . ASP B 1 70 ? -7.523 23.422 4.234 1 98.56 70 ASP B C 1
ATOM 1632 O O . ASP B 1 70 ? -7.57 24.547 4.734 1 98.56 70 ASP B O 1
ATOM 1636 N N . TRP B 1 71 ? -8.172 22.422 4.711 1 98.69 71 TRP B N 1
ATOM 1637 C CA . TRP B 1 71 ? -8.945 22.547 5.941 1 98.69 71 TRP B CA 1
ATOM 1638 C C . TRP B 1 71 ? -8.055 22.984 7.105 1 98.69 71 TRP B C 1
ATOM 1640 O O . TRP B 1 71 ? -8.438 23.812 7.918 1 98.69 71 TRP B O 1
ATOM 1650 N N . SER B 1 72 ? -6.875 22.406 7.199 1 98.12 72 SER B N 1
ATOM 1651 C CA . SER B 1 72 ? -5.945 22.719 8.281 1 98.12 72 SER B CA 1
ATOM 1652 C C . SER B 1 72 ? -5.547 24.203 8.258 1 98.12 72 SER B C 1
ATOM 1654 O O . SER B 1 72 ? -5.359 24.812 9.312 1 98.12 72 SER B O 1
ATOM 1656 N N . MET B 1 73 ? -5.5 24.734 7.062 1 97.75 73 MET B N 1
ATOM 1657 C CA . MET B 1 73 ? -5.129 26.125 6.922 1 97.75 73 MET B CA 1
ATOM 1658 C C . MET B 1 73 ? -6.285 27.047 7.328 1 97.75 73 MET B C 1
ATOM 1660 O O . MET B 1 73 ? -6.066 28.188 7.738 1 97.75 73 MET B O 1
ATOM 1664 N N . GLU B 1 74 ? -7.441 26.547 7.277 1 97.38 74 GLU B N 1
ATOM 1665 C CA . GLU B 1 74 ? -8.617 27.328 7.629 1 97.38 74 GLU B CA 1
ATOM 1666 C C . GLU B 1 74 ? -8.734 27.516 9.141 1 97.38 74 GLU B C 1
ATOM 1668 O O . GLU B 1 74 ? -9.375 28.453 9.609 1 97.38 74 GLU B O 1
ATOM 1673 N N . GLY B 1 75 ? -8.219 26.594 9.93 1 94.38 75 GLY B N 1
ATOM 1674 C CA . GLY B 1 75 ? -8.219 26.734 11.375 1 94.38 75 GLY B CA 1
ATOM 1675 C C . GLY B 1 75 ? -9.297 25.922 12.055 1 94.38 75 GLY B C 1
ATOM 1676 O O . GLY B 1 75 ? -9.648 24.844 11.586 1 94.38 75 GLY B O 1
ATOM 1677 N N . GLU B 1 76 ? -9.781 26.375 13.109 1 93.75 76 GLU B N 1
ATOM 1678 C CA . GLU B 1 76 ? -10.602 25.609 14.039 1 93.75 76 GLU B CA 1
ATOM 1679 C C . GLU B 1 76 ? -11.984 25.328 13.445 1 93.75 76 GLU B C 1
ATOM 1681 O O . GLU B 1 76 ? -12.664 24.391 13.859 1 93.75 76 GLU B O 1
ATOM 1686 N N . SER B 1 77 ? -12.367 26.109 12.461 1 96.06 77 SER B N 1
ATOM 1687 C CA . SER B 1 77 ? -13.711 25.984 11.906 1 96.06 77 SER B CA 1
ATOM 1688 C C . SER B 1 77 ? -13.891 24.641 11.203 1 96.06 77 SER B C 1
ATOM 1690 O O . SER B 1 77 ? -15.016 24.219 10.938 1 96.06 77 SER B O 1
ATOM 1692 N N . THR B 1 78 ? -12.734 23.906 10.945 1 98.06 78 THR B N 1
ATOM 1693 C CA . THR B 1 78 ? -12.844 22.688 10.164 1 98.06 78 THR B CA 1
ATOM 1694 C C . THR B 1 78 ? -12.453 21.469 11.008 1 98.06 78 THR B C 1
ATOM 1696 O O . THR B 1 78 ? -12.203 20.391 10.477 1 98.06 78 THR B O 1
ATOM 1699 N N . ILE B 1 79 ? -12.375 21.625 12.266 1 97.75 79 ILE B N 1
ATOM 1700 C CA . ILE B 1 79 ? -11.828 20.578 13.125 1 97.75 79 ILE B CA 1
ATOM 1701 C C . ILE B 1 79 ? -12.695 19.328 13.047 1 97.75 79 ILE B C 1
ATOM 1703 O O . ILE B 1 79 ? -12.18 18.203 13.062 1 97.75 79 ILE B O 1
ATOM 1707 N N . LEU B 1 80 ? -14 19.469 12.93 1 97.94 80 LEU B N 1
ATOM 1708 C CA . LEU B 1 80 ? -14.891 18.312 12.883 1 97.94 80 LEU B CA 1
ATOM 1709 C C . LEU B 1 80 ? -14.719 17.547 11.57 1 97.94 80 LEU B C 1
ATOM 1711 O O . LEU B 1 80 ? -14.75 16.312 11.555 1 97.94 80 LEU B O 1
ATOM 1715 N N . GLN B 1 81 ? -14.562 18.266 10.477 1 98.44 81 GLN B N 1
ATOM 1716 C CA . GLN B 1 81 ? -14.305 17.641 9.18 1 98.44 81 GLN B CA 1
ATOM 1717 C C . GLN B 1 81 ? -12.992 16.859 9.203 1 98.44 81 GLN B C 1
ATOM 1719 O O . GLN B 1 81 ? -12.93 15.727 8.703 1 98.44 81 GLN B O 1
ATOM 1724 N N . ARG B 1 82 ? -11.992 17.422 9.773 1 98.69 82 ARG B N 1
ATOM 1725 C CA . ARG B 1 82 ? -10.688 16.781 9.844 1 98.69 82 ARG B CA 1
ATOM 1726 C C . ARG B 1 82 ? -10.719 15.555 10.742 1 98.69 82 ARG B C 1
ATOM 1728 O O . ARG B 1 82 ? -10.125 14.523 10.422 1 98.69 82 ARG B O 1
ATOM 1735 N N . LEU B 1 83 ? -11.461 15.656 11.828 1 98.75 83 LEU B N 1
ATOM 1736 C CA . LEU B 1 83 ? -11.633 14.508 12.711 1 98.75 83 LEU B CA 1
ATOM 1737 C C . LEU B 1 83 ? -12.305 13.352 11.977 1 98.75 83 LEU B C 1
ATOM 1739 O O . LEU B 1 83 ? -11.844 12.211 12.047 1 98.75 83 LEU B O 1
ATOM 1743 N N . GLU B 1 84 ? -13.312 13.688 11.289 1 98.81 84 GLU B N 1
ATOM 1744 C CA . GLU B 1 84 ? -14.031 12.656 10.547 1 98.81 84 GLU B CA 1
ATOM 1745 C C . GLU B 1 84 ? -13.141 11.992 9.508 1 98.81 84 GLU B C 1
ATOM 1747 O O . GLU B 1 84 ? -13.156 10.773 9.352 1 98.81 84 GLU B O 1
ATOM 1752 N N . LEU B 1 85 ? -12.406 12.766 8.844 1 98.88 85 LEU B N 1
ATOM 1753 C CA . LEU B 1 85 ? -11.477 12.25 7.848 1 98.88 85 LEU B CA 1
ATOM 1754 C C . LEU B 1 85 ? -10.469 11.297 8.484 1 98.88 85 LEU B C 1
ATOM 1756 O O . LEU B 1 85 ? -10.203 10.219 7.953 1 98.88 85 LEU B O 1
ATOM 1760 N N . MET B 1 86 ? -9.945 11.68 9.609 1 98.88 86 MET B N 1
ATOM 1761 C CA . MET B 1 86 ? -8.945 10.867 10.297 1 98.88 86 MET B CA 1
ATOM 1762 C C . MET B 1 86 ? -9.555 9.555 10.789 1 98.88 86 MET B C 1
ATOM 1764 O O . MET B 1 86 ? -8.922 8.5 10.711 1 98.88 86 MET B O 1
ATOM 1768 N N . LYS B 1 87 ? -10.773 9.633 11.234 1 98.94 87 LYS B N 1
ATOM 1769 C CA . LYS B 1 87 ? -11.445 8.422 11.695 1 98.94 87 LYS B CA 1
ATOM 1770 C C . LYS B 1 87 ? -11.703 7.465 10.539 1 98.94 87 LYS B C 1
ATOM 1772 O O . LYS B 1 87 ? -11.547 6.25 10.68 1 98.94 87 LYS B O 1
ATOM 1777 N N . GLN B 1 88 ? -12.109 8.055 9.492 1 98.88 88 GLN B N 1
ATOM 1778 C CA . GLN B 1 88 ? -12.281 7.227 8.305 1 98.88 88 GLN B CA 1
ATOM 1779 C C . GLN B 1 88 ? -10.953 6.598 7.879 1 98.88 88 GLN B C 1
ATOM 1781 O O . GLN B 1 88 ? -10.914 5.418 7.52 1 98.88 88 GLN B O 1
ATOM 1786 N N . GLN B 1 89 ? -9.898 7.332 7.898 1 98.94 89 GLN B N 1
ATOM 1787 C CA . GLN B 1 89 ? -8.586 6.812 7.516 1 98.94 89 GLN B CA 1
ATOM 1788 C C . GLN B 1 89 ? -8.117 5.742 8.492 1 98.94 89 GLN B C 1
ATOM 1790 O O . GLN B 1 89 ? -7.48 4.766 8.094 1 98.94 89 GLN B O 1
ATOM 1795 N N . GLU B 1 90 ? -8.414 5.957 9.742 1 98.94 90 GLU B N 1
ATOM 1796 C CA . GLU B 1 90 ? -8.109 4.918 10.727 1 98.94 90 GLU B CA 1
ATOM 1797 C C . GLU B 1 90 ? -8.742 3.588 10.336 1 98.94 90 GLU B C 1
ATOM 1799 O O . GLU B 1 90 ? -8.078 2.551 10.344 1 98.94 90 GLU B O 1
ATOM 1804 N N . THR B 1 91 ? -10.008 3.639 9.953 1 98.94 91 THR B N 1
ATOM 1805 C CA . THR B 1 91 ? -10.727 2.441 9.539 1 98.94 91 THR B CA 1
ATOM 1806 C C . THR B 1 91 ? -10.078 1.82 8.305 1 98.94 91 THR B C 1
ATOM 1808 O O . THR B 1 91 ? -9.875 0.605 8.25 1 98.94 91 THR B O 1
ATOM 1811 N N . ASN B 1 92 ? -9.773 2.66 7.363 1 98.81 92 ASN B N 1
ATOM 1812 C CA . ASN B 1 92 ? -9.125 2.188 6.145 1 98.81 92 ASN B CA 1
ATOM 1813 C C . ASN B 1 92 ? -7.801 1.496 6.441 1 98.81 92 ASN B C 1
ATOM 1815 O O . ASN B 1 92 ? -7.504 0.443 5.875 1 98.81 92 ASN B O 1
ATOM 1819 N N . VAL B 1 93 ? -7.008 2.061 7.301 1 98.88 93 VAL B N 1
ATOM 1820 C CA . VAL B 1 93 ? -5.676 1.549 7.594 1 98.88 93 VAL B CA 1
ATOM 1821 C C . VAL B 1 93 ? -5.781 0.24 8.367 1 98.88 93 VAL B C 1
ATOM 1823 O O . VAL B 1 93 ? -5 -0.688 8.148 1 98.88 93 VAL B O 1
ATOM 1826 N N . LEU B 1 94 ? -6.75 0.138 9.258 1 98.94 94 LEU B N 1
ATOM 1827 C CA . LEU B 1 94 ? -6.977 -1.114 9.977 1 98.94 94 LEU B CA 1
ATOM 1828 C C . LEU B 1 94 ? -7.34 -2.234 9.008 1 98.94 94 LEU B C 1
ATOM 1830 O O . LEU B 1 94 ? -6.84 -3.355 9.133 1 98.94 94 LEU B O 1
ATOM 1834 N N . GLN B 1 95 ? -8.148 -1.896 8.094 1 98.69 95 GLN B N 1
ATOM 1835 C CA . GLN B 1 95 ? -8.492 -2.877 7.066 1 98.69 95 GLN B CA 1
ATOM 1836 C C . GLN B 1 95 ? -7.273 -3.242 6.227 1 98.69 95 GLN B C 1
ATOM 1838 O O . GLN B 1 95 ? -7.082 -4.41 5.871 1 98.69 95 GLN B O 1
ATOM 1843 N N . LEU B 1 96 ? -6.477 -2.293 5.895 1 98.56 96 LEU B N 1
ATOM 1844 C CA . LEU B 1 96 ? -5.246 -2.523 5.145 1 98.56 96 LEU B CA 1
ATOM 1845 C C . LEU B 1 96 ? -4.332 -3.49 5.887 1 98.56 96 LEU B C 1
ATOM 1847 O O . LEU B 1 96 ? -3.768 -4.406 5.281 1 98.56 96 LEU B O 1
ATOM 1851 N N . ILE B 1 97 ? -4.172 -3.277 7.156 1 98.81 97 ILE B N 1
ATOM 1852 C CA . ILE B 1 97 ? -3.33 -4.145 7.973 1 98.81 97 ILE B CA 1
ATOM 1853 C C . ILE B 1 97 ? -3.875 -5.574 7.938 1 98.81 97 ILE B C 1
ATOM 1855 O O . ILE B 1 97 ? -3.123 -6.527 7.719 1 98.81 97 ILE B O 1
ATOM 1859 N N . GLN B 1 98 ? -5.172 -5.688 8.07 1 98.81 98 GLN B N 1
ATOM 1860 C CA . GLN B 1 98 ? -5.801 -7.008 8.055 1 98.81 98 GLN B CA 1
ATOM 1861 C C . GLN B 1 98 ? -5.582 -7.703 6.715 1 98.81 98 GLN B C 1
ATOM 1863 O O . GLN B 1 98 ? -5.223 -8.883 6.676 1 98.81 98 GLN B O 1
ATOM 1868 N N . ASP B 1 99 ? -5.84 -6.988 5.688 1 98.56 99 ASP B N 1
ATOM 1869 C CA . ASP B 1 99 ? -5.652 -7.547 4.352 1 98.56 99 ASP B CA 1
ATOM 1870 C C . ASP B 1 99 ? -4.195 -7.945 4.121 1 98.56 99 ASP B C 1
ATOM 1872 O O . ASP B 1 99 ? -3.92 -8.984 3.521 1 98.56 99 ASP B O 1
ATOM 1876 N N . THR B 1 100 ? -3.279 -7.168 4.562 1 98.81 100 THR B N 1
ATOM 1877 C CA . THR B 1 100 ? -1.857 -7.441 4.391 1 98.81 100 THR B CA 1
ATOM 1878 C C . THR B 1 100 ? -1.448 -8.68 5.184 1 98.81 100 THR B C 1
ATOM 1880 O O . THR B 1 100 ? -0.639 -9.484 4.715 1 98.81 100 THR B O 1
ATOM 1883 N N . GLU B 1 101 ? -2.029 -8.844 6.34 1 98.88 101 GLU B N 1
ATOM 1884 C CA . GLU B 1 101 ? -1.757 -10.023 7.148 1 98.88 101 GLU B CA 1
ATOM 1885 C C . GLU B 1 101 ? -2.281 -11.289 6.477 1 98.88 101 GLU B C 1
ATOM 1887 O O . GLU B 1 101 ? -1.65 -12.344 6.551 1 98.88 101 GLU B O 1
ATOM 1892 N N . LYS B 1 102 ? -3.434 -11.18 5.863 1 98.81 102 LYS B N 1
ATOM 1893 C CA . LYS B 1 102 ? -3.961 -12.312 5.109 1 98.81 102 LYS B CA 1
ATOM 1894 C C . LYS B 1 102 ? -3.023 -12.695 3.967 1 98.81 102 LYS B C 1
ATOM 1896 O O . LYS B 1 102 ? -2.773 -13.875 3.732 1 98.81 102 LYS B O 1
ATOM 1901 N N . ASN B 1 103 ? -2.516 -11.719 3.303 1 98.88 103 ASN B N 1
ATOM 1902 C CA . ASN B 1 103 ? -1.564 -11.969 2.225 1 98.88 103 ASN B CA 1
ATOM 1903 C C . ASN B 1 103 ? -0.266 -12.57 2.754 1 98.88 103 ASN B C 1
ATOM 1905 O O . ASN B 1 103 ? 0.313 -13.461 2.125 1 98.88 103 ASN B O 1
ATOM 1909 N N . LEU B 1 104 ? 0.174 -12.086 3.896 1 98.94 104 LEU B N 1
ATOM 1910 C CA . LEU B 1 104 ? 1.363 -12.648 4.531 1 98.94 104 LEU B CA 1
ATOM 1911 C C . LEU B 1 104 ? 1.195 -14.148 4.773 1 98.94 104 LEU B C 1
ATOM 1913 O O . LEU B 1 104 ? 2.105 -14.93 4.5 1 98.94 104 LEU B O 1
ATOM 1917 N N . LYS B 1 105 ? 0.031 -14.523 5.234 1 98.94 105 LYS B N 1
ATOM 1918 C CA . LYS B 1 105 ? -0.242 -15.93 5.5 1 98.94 105 LYS B CA 1
ATOM 1919 C C . LYS B 1 105 ? -0.16 -16.75 4.219 1 98.94 105 LYS B C 1
ATOM 1921 O O . LYS B 1 105 ? 0.378 -17.859 4.227 1 98.94 105 LYS B O 1
ATOM 1926 N N . LYS B 1 106 ? -0.705 -16.234 3.15 1 98.88 106 LYS B N 1
ATOM 1927 C CA . LYS B 1 106 ? -0.628 -16.938 1.867 1 98.88 106 LYS B CA 1
ATOM 1928 C C . LYS B 1 106 ? 0.821 -17.125 1.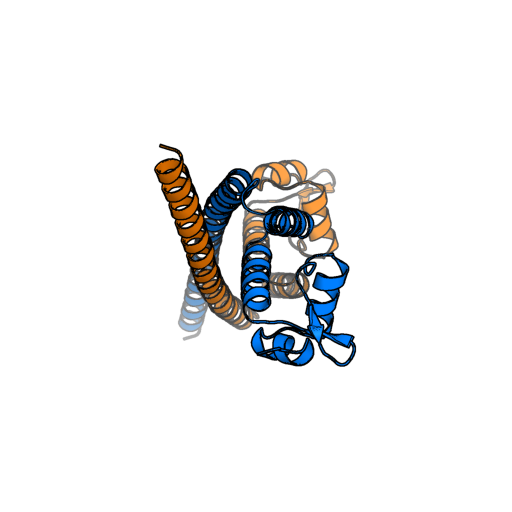436 1 98.88 106 LYS B C 1
ATOM 1930 O O . LYS B 1 106 ? 1.185 -18.203 0.939 1 98.88 106 LYS B O 1
ATOM 1935 N N . ILE B 1 107 ? 1.631 -16.125 1.613 1 98.94 107 ILE B N 1
ATOM 1936 C CA . ILE B 1 107 ? 3.045 -16.188 1.256 1 98.94 107 ILE B CA 1
ATOM 1937 C C . ILE B 1 107 ? 3.746 -17.25 2.113 1 98.94 107 ILE B C 1
ATOM 1939 O O . ILE B 1 107 ? 4.5 -18.062 1.597 1 98.94 107 ILE B O 1
ATOM 1943 N N . GLN B 1 108 ? 3.438 -17.25 3.346 1 98.94 108 GLN B N 1
ATOM 1944 C CA . GLN B 1 108 ? 4.055 -18.203 4.266 1 98.94 108 GLN B CA 1
ATOM 1945 C C . GLN B 1 108 ? 3.625 -19.625 3.949 1 98.94 108 GLN B C 1
ATOM 1947 O O . GLN B 1 108 ? 4.422 -20.562 4.07 1 98.94 108 GLN B O 1
ATOM 1952 N N . GLN B 1 109 ? 2.375 -19.797 3.605 1 98.81 109 GLN B N 1
ATOM 1953 C CA . GLN B 1 109 ? 1.902 -21.109 3.176 1 98.81 109 GLN B CA 1
ATOM 1954 C C . GLN B 1 109 ? 2.645 -21.594 1.93 1 98.81 109 GLN B C 1
ATOM 1956 O O . GLN B 1 109 ? 2.98 -22.766 1.811 1 98.81 109 GLN B O 1
ATOM 1961 N N . LYS B 1 110 ? 2.873 -20.719 1 1 98.69 110 LYS B N 1
ATOM 1962 C CA . LYS B 1 110 ? 3.604 -21.047 -0.219 1 98.69 110 LYS B CA 1
ATOM 1963 C C . LYS B 1 110 ? 5.047 -21.438 0.094 1 98.69 110 LYS B C 1
ATOM 1965 O O . LYS B 1 110 ? 5.578 -22.391 -0.481 1 98.69 110 LYS B O 1
ATOM 1970 N N . ILE B 1 111 ? 5.652 -20.703 1.003 1 98.75 111 ILE B N 1
ATOM 1971 C CA . ILE B 1 111 ? 7.008 -21.016 1.447 1 98.75 111 ILE B CA 1
ATOM 1972 C C . ILE B 1 111 ? 7.047 -22.422 2.029 1 98.75 111 ILE B C 1
ATOM 1974 O O . ILE B 1 111 ? 7.91 -23.234 1.663 1 98.75 111 ILE B O 1
ATOM 1978 N N . ALA B 1 112 ? 6.121 -22.734 2.875 1 98.62 112 ALA B N 1
ATOM 1979 C CA . ALA B 1 112 ? 6.059 -24.047 3.492 1 98.62 112 ALA B CA 1
ATOM 1980 C C . ALA B 1 112 ? 5.926 -25.141 2.436 1 98.62 112 ALA B C 1
ATOM 1982 O O . ALA B 1 112 ? 6.562 -26.188 2.535 1 98.62 112 ALA B O 1
ATOM 1983 N N . LYS B 1 113 ? 5.109 -24.906 1.474 1 97.56 113 LYS B N 1
ATOM 1984 C CA . LYS B 1 113 ? 4.926 -25.875 0.395 1 97.56 113 LYS B CA 1
ATOM 1985 C C . LYS B 1 113 ? 6.234 -26.125 -0.347 1 97.56 113 LYS B C 1
ATOM 1987 O O . LYS B 1 113 ? 6.57 -27.266 -0.657 1 97.56 113 LYS B O 1
ATOM 1992 N N . TYR B 1 114 ? 6.949 -25.047 -0.664 1 97.62 114 TYR B N 1
ATOM 1993 C CA . TYR B 1 114 ? 8.234 -25.188 -1.345 1 97.62 114 TYR B CA 1
ATOM 1994 C C . TYR B 1 114 ? 9.219 -25.969 -0.493 1 97.62 114 TYR B C 1
ATOM 1996 O O . TYR B 1 114 ? 9.945 -26.828 -1.006 1 97.62 114 TYR B O 1
ATOM 2004 N N . GLU B 1 115 ? 9.242 -25.672 0.739 1 97.44 115 GLU B N 1
ATOM 2005 C CA . GLU B 1 115 ? 10.195 -26.328 1.633 1 97.44 115 GLU B CA 1
ATOM 2006 C C . GLU B 1 115 ? 9.922 -27.828 1.74 1 97.44 115 GLU B C 1
ATOM 2008 O O . GLU B 1 115 ? 10.852 -28.625 1.79 1 97.44 115 GLU B O 1
ATOM 2013 N N . ILE B 1 116 ? 8.695 -28.203 1.717 1 96.12 116 ILE B N 1
ATOM 2014 C CA . ILE B 1 116 ? 8.305 -29.609 1.729 1 96.12 116 ILE B CA 1
ATOM 2015 C C . ILE B 1 116 ? 8.727 -30.281 0.419 1 96.12 116 ILE B C 1
ATOM 2017 O O . ILE B 1 116 ? 9.25 -31.391 0.421 1 96.12 116 ILE B O 1
ATOM 2021 N N . GLU B 1 117 ? 8.492 -29.594 -0.701 1 94.12 117 GLU B N 1
ATOM 2022 C CA . GLU B 1 117 ? 8.836 -30.125 -2.014 1 94.12 117 GLU B CA 1
ATOM 2023 C C . GLU B 1 117 ? 10.344 -30.328 -2.15 1 94.12 117 GLU B C 1
ATOM 2025 O O . GLU B 1 117 ? 10.797 -31.297 -2.75 1 94.12 117 GLU B O 1
ATOM 2030 N N . ILE B 1 118 ? 11.031 -29.438 -1.611 1 93.62 118 ILE B N 1
ATOM 2031 C CA . ILE B 1 118 ? 12.484 -29.516 -1.694 1 93.62 118 ILE B CA 1
ATOM 2032 C C . ILE B 1 118 ? 12.992 -30.656 -0.824 1 93.62 118 ILE B C 1
ATOM 2034 O O . ILE B 1 118 ? 13.867 -31.422 -1.239 1 93.62 118 ILE B O 1
ATOM 2038 N N . THR B 1 119 ? 12.477 -30.797 0.346 1 89.69 119 THR B N 1
ATOM 2039 C CA . THR B 1 119 ? 12.906 -31.844 1.259 1 89.69 119 THR B CA 1
ATOM 2040 C C . THR B 1 119 ? 12.508 -33.219 0.725 1 89.69 119 THR B C 1
ATOM 2042 O O . THR B 1 119 ? 13.266 -34.188 0.843 1 89.69 119 THR B O 1
ATOM 2045 N N . SER B 1 120 ? 11.328 -33.344 0.192 1 86.38 120 SER B N 1
ATOM 2046 C CA . SER B 1 120 ? 10.875 -34.625 -0.368 1 86.38 120 SER B CA 1
ATOM 2047 C C . SER B 1 120 ? 11.688 -35 -1.594 1 86.38 120 SER B C 1
ATOM 2049 O O . SER B 1 120 ? 11.977 -36.188 -1.806 1 86.38 120 SER B O 1
ATOM 2051 N N . ALA B 1 121 ? 12.055 -34.062 -2.363 1 77.31 121 ALA B N 1
ATOM 2052 C CA . ALA B 1 121 ? 12.875 -34.344 -3.541 1 77.31 121 ALA B CA 1
ATOM 2053 C C . ALA B 1 121 ? 14.281 -34.781 -3.139 1 77.31 121 ALA B C 1
ATOM 2055 O O . ALA B 1 121 ? 14.867 -35.688 -3.76 1 77.31 121 ALA B O 1
ATOM 2056 N N . ASN B 1 122 ? 14.75 -34.094 -2.152 1 70.06 122 ASN B N 1
ATOM 2057 C CA . ASN B 1 122 ? 16.078 -34.5 -1.674 1 70.06 122 ASN B CA 1
ATOM 2058 C C . ASN B 1 122 ? 16.047 -35.875 -1.015 1 70.06 122 ASN B C 1
ATOM 2060 O O . ASN B 1 122 ? 17.031 -36.594 -1.059 1 70.06 122 ASN B O 1
ATOM 2064 N N . ALA B 1 123 ? 14.977 -36.188 -0.405 1 67.06 123 ALA B N 1
ATOM 2065 C CA . ALA B 1 123 ? 14.852 -37.5 0.237 1 67.06 123 ALA B CA 1
ATOM 2066 C C . ALA B 1 123 ? 14.758 -38.594 -0.801 1 67.06 123 ALA B C 1
ATOM 2068 O O . ALA B 1 123 ? 15.234 -39.719 -0.573 1 67.06 123 ALA B O 1
ATOM 2069 N N . ILE B 1 124 ? 14.211 -38.375 -1.858 1 56 124 ILE B N 1
ATOM 2070 C CA . ILE B 1 124 ? 14.078 -39.375 -2.891 1 56 124 ILE B CA 1
ATOM 2071 C C . ILE B 1 124 ? 15.422 -39.594 -3.584 1 56 124 ILE B C 1
ATOM 2073 O O . ILE B 1 124 ? 15.758 -40.719 -3.984 1 56 124 ILE B O 1
ATOM 2077 N N . LYS B 1 125 ? 16.188 -38.5 -3.709 1 58.75 125 LYS B N 1
ATOM 2078 C CA . LYS B 1 125 ? 17.469 -38.656 -4.391 1 58.75 125 LYS B CA 1
ATOM 2079 C C . LYS B 1 125 ? 18.484 -39.375 -3.49 1 58.75 125 LYS B C 1
ATOM 2081 O O . LYS B 1 125 ? 19.578 -39.75 -3.941 1 58.75 125 LYS B O 1
ATOM 2086 N N . LYS B 1 126 ? 18.156 -39.531 -2.201 1 51.19 126 LYS B N 1
ATOM 2087 C CA . LYS B 1 126 ? 19.062 -40.344 -1.397 1 51.19 126 LYS B CA 1
ATOM 2088 C C . LYS B 1 126 ? 18.672 -41.812 -1.422 1 51.19 126 LYS B C 1
ATOM 2090 O O . LYS B 1 126 ? 17.484 -42.125 -1.444 1 51.19 126 LYS B O 1
#

Radius of gyration: 24.01 Å; Cα contacts (8 Å, |Δi|>4): 211; chains: 2; bounding box: 39×76×57 Å